Protein AF-A0A920SBV3-F1 (afdb_monomer)

Foldseek 3Di:
DCVVVVVVVCVVCVVVVVVVVVLVVVLVVLVVVVVVVVVVVVVVCVVVDQDPPPFKLAAQDQPQAQAAEEEEEDVVVQVVCSVPDDSHHYMYGYDYDAQDQCVVVVSPVVVQCVTPSSVSVQSQQQQHKAPSGDNVRGRHLAYEYEFDPDPRSVRSVVSVVSRCVRIPVVSVVSVRYYYDDDDPDDDDDDDDPD

pLDDT: mean 87.47, std 14.24, range [37.31, 98.62]

Solvent-accessible surface area (backbone atoms only — not comparable to full-atom values): 11036 Å² total; per-residue (Å²): 120,63,68,61,54,50,50,50,50,39,68,76,35,54,72,59,37,51,54,52,51,53,50,52,52,52,54,49,53,52,50,52,51,52,49,52,53,48,52,54,50,50,61,57,40,68,78,70,62,89,61,65,85,85,57,57,46,71,40,71,52,79,55,23,88,70,14,33,36,37,40,23,57,29,65,69,53,28,52,53,48,62,70,72,49,57,53,55,33,38,20,40,37,48,37,74,83,80,64,76,61,46,83,86,39,70,91,37,62,68,62,50,60,62,33,66,64,51,38,51,52,38,62,67,36,58,19,57,54,50,94,65,43,38,80,91,50,38,51,41,47,36,35,32,43,41,54,56,99,49,73,64,27,52,48,45,51,50,33,52,50,50,40,40,58,76,31,43,42,66,43,57,78,69,64,20,63,46,71,59,81,77,82,92,75,82,91,80,86,80,81,88,78,133

Mean predicted aligned error: 8.54 Å

Secondary structure (DSSP, 8-state):
-HHHHHHHHHHH-HHHHHHHHHHHHHHHHHHHHHHHHHHHHHHHHHTT-S--TTT-B--S---TTT-EEEEEEHHHHHHHHHHHS-TTTEEEEEE-SPPP-GGGGTT-HHHHHHSHHHHHHHHHH-S--GGG--GGG-S-SEEEEE--SSHHHHHHHHHHHHHHHHH-HHHHHTT-EEE----S-----S----

Sequence (194 aa):
MVSEGLQRYLEENPTDSKRVVEKCLTSQKAREAAKRARDLVIRKNALDGSSLPGKLADCAERDPAKSELYIVEGESAGGSAKMGRDRHFQAILPLKGKILNVERVLQQPDKILGHEEIRAMVAALGAGEGEEFDPSKVRYHKIIIMTDADVDGSHIRTLILTFFYRRMLPLIEQGFLYIAQPPLYRIQTGRKID

Structure (mmCIF, N/CA/C/O backbone):
data_AF-A0A920SBV3-F1
#
_entry.id   AF-A0A920SBV3-F1
#
loop_
_atom_site.group_PDB
_atom_site.id
_atom_site.type_symbol
_atom_site.label_atom_id
_atom_site.label_alt_id
_atom_site.label_comp_id
_atom_site.label_asym_id
_atom_site.label_entity_id
_atom_site.label_seq_id
_atom_site.pdbx_PDB_ins_code
_atom_site.Cartn_x
_atom_site.Cartn_y
_atom_site.Cartn_z
_atom_site.occupancy
_atom_site.B_iso_or_equiv
_atom_site.auth_seq_id
_atom_site.auth_comp_id
_atom_site.auth_asym_id
_atom_site.auth_atom_id
_atom_site.pdbx_PDB_model_num
ATOM 1 N N . MET A 1 1 ? -19.773 -15.170 28.585 1.00 61.06 1 MET A N 1
ATOM 2 C CA . MET A 1 1 ? -19.780 -14.104 29.610 1.00 61.06 1 MET A CA 1
ATOM 3 C C . MET A 1 1 ? -18.618 -13.120 29.417 1.00 61.06 1 MET A C 1
ATOM 5 O O . MET A 1 1 ? -17.833 -12.904 30.329 1.00 61.06 1 MET A O 1
ATOM 9 N N . VAL A 1 2 ? -18.495 -12.497 28.238 1.00 86.00 2 VAL A N 1
ATOM 10 C CA . VAL A 1 2 ? -17.548 -11.374 28.056 1.00 86.00 2 VAL A CA 1
ATOM 11 C C . VAL A 1 2 ? -18.213 -10.063 28.474 1.00 86.00 2 VAL A C 1
ATOM 13 O O . VAL A 1 2 ? -17.605 -9.276 29.185 1.00 86.00 2 VAL A O 1
ATOM 16 N N . SER A 1 3 ? -19.489 -9.875 28.111 1.00 91.25 3 SER A N 1
ATOM 17 C CA . SER A 1 3 ? -20.260 -8.677 28.465 1.00 91.25 3 SER A CA 1
ATOM 18 C C . SER A 1 3 ? -20.390 -8.481 29.978 1.00 91.25 3 SER A C 1
ATOM 20 O O . SER A 1 3 ? -20.084 -7.403 30.465 1.00 91.25 3 SER A O 1
ATOM 22 N N . GLU A 1 4 ? -20.781 -9.518 30.728 1.00 92.75 4 GLU A N 1
ATOM 23 C CA . GLU A 1 4 ? -20.907 -9.431 32.195 1.00 92.75 4 GLU A CA 1
ATOM 24 C C . GLU A 1 4 ? -19.565 -9.182 32.888 1.00 92.75 4 GLU A C 1
ATOM 26 O O . GLU A 1 4 ? -19.478 -8.334 33.768 1.00 92.75 4 GLU A O 1
ATOM 31 N N . GLY A 1 5 ? -18.504 -9.888 32.480 1.00 93.38 5 GLY A N 1
ATOM 32 C CA . GLY A 1 5 ? -17.171 -9.694 33.056 1.00 93.38 5 GLY A CA 1
ATOM 33 C C . GLY A 1 5 ? -16.613 -8.299 32.769 1.00 93.38 5 GLY A C 1
ATOM 34 O O . GLY A 1 5 ? -16.041 -7.671 33.656 1.00 93.38 5 GLY A O 1
ATOM 35 N N . LEU A 1 6 ? -16.827 -7.791 31.551 1.00 92.19 6 LEU A N 1
ATOM 36 C CA . LEU A 1 6 ? -16.436 -6.437 31.170 1.00 92.19 6 LEU A CA 1
ATOM 37 C C . LEU A 1 6 ? -17.242 -5.386 31.936 1.00 92.19 6 LEU A C 1
ATOM 39 O O . LEU A 1 6 ? -16.653 -4.442 32.449 1.00 92.19 6 LEU A O 1
ATOM 43 N N . GLN A 1 7 ? -18.562 -5.553 32.042 1.00 93.94 7 GLN A N 1
ATOM 44 C CA . GLN A 1 7 ? -19.419 -4.640 32.796 1.00 93.94 7 GLN A CA 1
ATOM 45 C C . GLN A 1 7 ? -18.984 -4.575 34.260 1.00 93.94 7 GLN A C 1
ATOM 47 O O . GLN A 1 7 ? -18.730 -3.489 34.773 1.00 93.94 7 GLN A O 1
ATOM 52 N N . ARG A 1 8 ? -1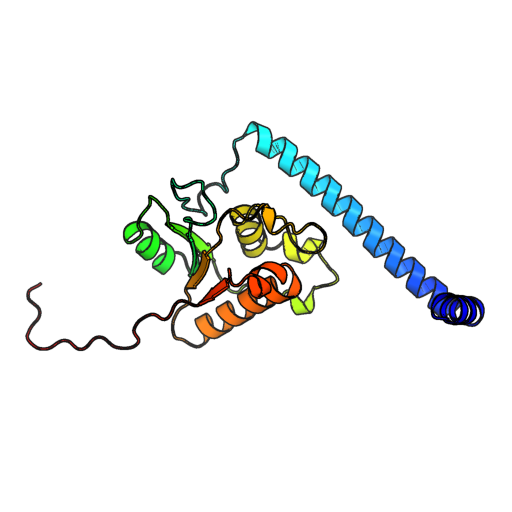8.802 -5.736 34.894 1.00 94.69 8 ARG A N 1
ATOM 53 C CA . ARG A 1 8 ? -18.324 -5.827 36.272 1.00 94.69 8 ARG A CA 1
ATOM 54 C C . ARG A 1 8 ? -16.971 -5.141 36.453 1.00 94.69 8 ARG A C 1
ATOM 56 O O . ARG A 1 8 ? -16.824 -4.329 37.357 1.00 94.69 8 ARG A O 1
ATOM 63 N N . TYR A 1 9 ? -16.005 -5.404 35.571 1.00 94.06 9 TYR A N 1
ATOM 64 C CA . TYR A 1 9 ? -14.695 -4.753 35.632 1.00 94.06 9 TYR A CA 1
ATOM 65 C C . TYR A 1 9 ? -14.799 -3.229 35.495 1.00 94.06 9 TYR A C 1
ATOM 67 O O . TYR A 1 9 ? -14.120 -2.502 36.221 1.00 94.06 9 TYR A O 1
ATOM 75 N N . LEU A 1 10 ? -15.650 -2.744 34.583 1.00 94.19 10 LEU A N 1
ATOM 76 C CA . LEU A 1 10 ? -15.835 -1.313 34.362 1.00 94.19 10 LEU A CA 1
ATOM 77 C C . LEU A 1 10 ? -16.514 -0.619 35.558 1.00 94.19 10 LEU A C 1
ATOM 79 O O . LEU A 1 10 ? -16.184 0.528 35.867 1.00 94.19 10 LEU A O 1
ATOM 83 N N . GLU A 1 11 ? -17.436 -1.299 36.235 1.00 93.62 11 GLU A N 1
ATOM 84 C CA . GLU A 1 11 ? -18.080 -0.804 37.457 1.00 93.62 11 GLU A CA 1
ATOM 85 C C . GLU A 1 11 ? -17.117 -0.820 38.656 1.00 93.62 11 GLU A C 1
ATOM 87 O O . GLU A 1 11 ? -17.067 0.143 39.420 1.00 93.62 11 GLU A O 1
ATOM 92 N N . GLU A 1 12 ? -16.303 -1.871 38.789 1.00 96.38 12 GLU A N 1
ATOM 93 C CA . GLU A 1 12 ? -15.330 -2.027 39.878 1.00 96.38 12 GLU A CA 1
ATOM 94 C C . GLU A 1 12 ? -14.104 -1.098 39.730 1.00 96.38 12 GLU A C 1
ATOM 96 O O . GLU A 1 12 ? -13.483 -0.746 40.732 1.00 96.38 12 GLU A O 1
ATOM 101 N N . ASN A 1 13 ? -13.759 -0.658 38.509 1.00 96.50 13 ASN A N 1
ATOM 102 C CA . ASN A 1 13 ? -12.555 0.144 38.223 1.00 96.50 13 ASN A CA 1
ATOM 103 C C . ASN A 1 13 ? -12.878 1.490 37.531 1.00 96.50 13 ASN A C 1
ATOM 105 O O . ASN A 1 13 ? -12.439 1.732 36.402 1.00 96.50 13 ASN A O 1
ATOM 109 N N . PRO A 1 14 ? -13.596 2.424 38.188 1.00 93.31 14 PRO A N 1
ATOM 110 C CA . PRO A 1 14 ? -14.140 3.631 37.553 1.00 93.31 14 PRO A CA 1
ATOM 111 C C . PRO A 1 14 ? -13.083 4.553 36.920 1.00 93.31 14 PRO A C 1
ATOM 113 O O . PRO A 1 14 ? -13.352 5.192 35.900 1.00 93.31 14 PRO A O 1
ATOM 116 N N . THR A 1 15 ? -11.871 4.616 37.481 1.00 95.31 15 THR A N 1
ATOM 117 C CA . THR A 1 15 ? -10.765 5.420 36.931 1.00 95.31 15 THR A CA 1
ATOM 118 C C . THR A 1 15 ? -10.310 4.900 35.569 1.00 95.31 15 THR A C 1
ATOM 120 O O . THR A 1 15 ? -10.160 5.680 34.627 1.00 95.31 15 THR A O 1
ATOM 123 N N . ASP A 1 16 ? -10.121 3.587 35.438 1.00 94.06 16 ASP A N 1
ATOM 124 C CA . ASP A 1 16 ? -9.706 2.978 34.175 1.00 94.06 16 ASP A CA 1
ATOM 125 C C . ASP A 1 16 ? -10.851 2.979 33.162 1.00 94.06 16 ASP A C 1
ATOM 127 O O . ASP A 1 16 ? -10.633 3.309 31.995 1.00 94.06 16 ASP A O 1
ATOM 131 N N . SER A 1 17 ? -12.086 2.757 33.614 1.00 94.19 17 SER A N 1
ATOM 132 C CA . SER A 1 17 ? -13.293 2.879 32.788 1.00 94.19 17 SER A CA 1
ATOM 133 C C . SER A 1 17 ? -13.414 4.251 32.148 1.00 94.19 17 SER A C 1
ATOM 135 O O . SER A 1 17 ? -13.620 4.361 30.938 1.00 94.19 17 SER A O 1
ATOM 137 N N . LYS A 1 18 ? -13.218 5.315 32.936 1.00 93.31 18 LYS A N 1
ATOM 138 C CA . LYS A 1 18 ? -13.254 6.687 32.429 1.00 93.31 18 LYS A CA 1
ATOM 139 C C . LYS A 1 18 ? -12.178 6.914 31.367 1.00 93.31 18 LYS A C 1
ATOM 141 O O . LYS A 1 18 ? -12.482 7.460 30.310 1.00 93.31 18 LYS A O 1
ATOM 146 N N . ARG A 1 19 ? -10.954 6.422 31.591 1.00 93.00 19 ARG A N 1
ATOM 147 C CA . ARG A 1 19 ? -9.849 6.517 30.618 1.00 93.00 19 ARG A CA 1
ATOM 148 C C . ARG A 1 19 ? -10.155 5.772 29.318 1.00 93.00 19 ARG A C 1
ATOM 150 O O . ARG A 1 19 ? -9.846 6.278 28.239 1.00 93.00 19 ARG A O 1
ATOM 157 N N . VAL A 1 20 ? -10.761 4.587 29.403 1.00 93.38 20 VAL A N 1
ATOM 158 C CA . VAL A 1 20 ? -11.171 3.804 28.227 1.00 93.38 20 VAL A CA 1
ATOM 159 C C . VAL A 1 20 ? -12.235 4.560 27.432 1.00 93.38 20 VAL A C 1
ATOM 161 O O . VAL A 1 20 ? -12.063 4.766 26.230 1.00 93.38 20 VAL A O 1
ATOM 164 N N . VAL A 1 21 ? -13.288 5.041 28.096 1.00 94.06 21 VAL A N 1
ATOM 165 C CA . VAL A 1 21 ? -14.377 5.790 27.451 1.00 94.06 21 VAL A CA 1
ATOM 166 C C . VAL A 1 21 ? -13.868 7.089 26.823 1.00 94.06 21 VAL A C 1
ATOM 168 O O . VAL A 1 21 ? -14.187 7.373 25.670 1.00 94.06 21 VAL A O 1
ATOM 171 N N . GLU A 1 22 ? -13.031 7.858 27.521 1.00 93.31 22 GLU A N 1
ATOM 172 C CA . GLU A 1 22 ? -12.425 9.085 26.985 1.00 93.31 22 GLU A CA 1
ATOM 173 C C . GLU A 1 22 ? -11.584 8.813 25.735 1.00 93.31 22 GLU A C 1
ATOM 175 O O . GLU A 1 22 ? -11.659 9.562 24.753 1.00 93.31 22 GLU A O 1
ATOM 180 N N . LYS A 1 23 ? -10.822 7.713 25.729 1.00 89.62 23 LYS A N 1
ATOM 181 C CA . LYS A 1 23 ? -10.059 7.288 24.555 1.00 89.62 23 LYS A CA 1
ATOM 182 C C . LYS A 1 23 ? -10.987 6.938 23.390 1.00 89.62 23 LYS A C 1
ATOM 184 O O . LYS A 1 23 ? -10.764 7.431 22.286 1.00 89.62 23 LYS A O 1
ATOM 189 N N . CYS A 1 24 ? -12.045 6.162 23.632 1.00 90.62 24 CYS A N 1
ATOM 190 C CA . CYS A 1 24 ? -13.047 5.819 22.619 1.00 90.62 24 CYS A CA 1
ATOM 191 C C . CYS A 1 24 ? -13.723 7.068 22.033 1.00 90.62 24 CYS A C 1
ATOM 193 O O . CYS A 1 24 ? -13.790 7.207 20.812 1.00 90.62 24 CYS A O 1
ATOM 195 N N . LEU A 1 25 ? -14.152 8.008 22.881 1.00 91.00 25 LEU A N 1
ATOM 196 C CA . LEU A 1 25 ? -14.768 9.271 22.460 1.00 91.00 25 LEU A CA 1
ATOM 197 C C . LEU A 1 25 ? -13.807 10.134 21.637 1.00 91.00 25 LEU A C 1
ATOM 199 O O . LEU A 1 25 ? -14.204 10.728 20.634 1.00 91.00 25 LEU A O 1
ATOM 203 N N . THR A 1 26 ? -12.537 10.198 22.036 1.00 86.25 26 THR A N 1
ATOM 204 C CA . THR A 1 26 ? -11.510 10.944 21.297 1.00 86.25 26 THR A CA 1
ATOM 205 C C . THR A 1 26 ? -11.281 10.331 19.916 1.00 86.25 26 THR A C 1
ATOM 207 O O . THR A 1 26 ? -11.275 11.049 18.916 1.00 86.25 26 THR A O 1
ATOM 210 N N . SER A 1 27 ? -11.176 9.000 19.834 1.00 80.44 27 SER A N 1
ATOM 211 C CA . SER A 1 27 ? -11.064 8.281 18.562 1.00 80.44 27 SER A CA 1
ATOM 212 C C . SER A 1 27 ? -12.298 8.463 17.675 1.00 80.44 27 SER A C 1
ATOM 214 O O . SER A 1 27 ? -12.147 8.668 16.473 1.00 80.44 27 SER A O 1
ATOM 216 N N . GLN A 1 28 ? -13.507 8.441 18.243 1.00 86.00 28 GLN A N 1
ATOM 217 C CA . GLN A 1 28 ? -14.744 8.684 17.498 1.00 86.00 28 GLN A CA 1
ATOM 218 C C . GLN A 1 28 ? -14.773 10.098 16.904 1.00 86.00 28 GLN A C 1
ATOM 220 O O . GLN A 1 28 ? -15.019 10.256 15.709 1.00 86.00 28 GLN A O 1
ATOM 225 N N . LYS A 1 29 ? -14.467 11.124 17.708 1.00 80.88 29 LYS A N 1
ATOM 226 C CA . LYS A 1 29 ? -14.435 12.521 17.245 1.00 80.88 29 LYS A CA 1
ATOM 227 C C . LYS A 1 29 ? -13.417 12.730 16.123 1.00 80.88 29 LYS A C 1
ATOM 229 O O . LYS A 1 29 ? -13.739 13.390 15.138 1.00 80.88 29 LYS A O 1
ATOM 234 N N . ALA A 1 30 ? -12.222 12.145 16.246 1.00 73.00 30 ALA A N 1
ATOM 235 C CA . ALA A 1 30 ? -11.202 12.203 15.199 1.00 73.00 30 ALA A CA 1
ATOM 236 C C . ALA A 1 30 ? -11.692 11.547 13.895 1.00 73.00 30 ALA A C 1
ATOM 238 O O . ALA A 1 30 ? -11.587 12.142 12.825 1.00 73.00 30 ALA A O 1
ATOM 239 N N . ARG A 1 31 ? -12.325 10.366 13.983 1.00 77.38 31 ARG A N 1
ATOM 240 C CA . ARG A 1 31 ? -12.914 9.674 12.822 1.00 77.38 31 ARG A CA 1
ATOM 241 C C . ARG A 1 31 ? -14.002 10.499 12.138 1.00 77.38 31 ARG A C 1
ATOM 243 O O . ARG A 1 31 ? -13.989 10.615 10.916 1.00 77.38 31 ARG A O 1
ATOM 250 N N . GLU A 1 32 ? -14.926 11.087 12.898 1.00 81.62 32 GLU A N 1
ATOM 251 C CA . GLU A 1 32 ? -15.984 11.933 12.332 1.00 81.62 32 GLU A CA 1
ATOM 252 C C . GLU A 1 32 ? -15.423 13.186 11.653 1.00 81.62 32 GLU A C 1
ATOM 254 O O . GLU A 1 32 ? -15.875 13.550 10.567 1.00 81.62 32 GLU A O 1
ATOM 259 N N . ALA A 1 33 ? -14.423 13.832 12.259 1.00 71.56 33 ALA A N 1
ATOM 260 C CA . ALA A 1 33 ? -13.758 14.989 11.672 1.00 71.56 33 ALA A CA 1
ATOM 261 C C . ALA A 1 33 ? -13.035 14.621 10.365 1.00 71.56 33 ALA A C 1
ATOM 263 O O . ALA A 1 33 ? -13.218 15.304 9.355 1.00 71.56 33 ALA A O 1
ATOM 264 N N . ALA A 1 34 ? -12.295 13.507 10.356 1.00 66.81 34 ALA A N 1
ATOM 265 C CA . ALA A 1 34 ? -11.629 12.981 9.168 1.00 66.81 34 ALA A CA 1
ATOM 266 C C . ALA A 1 34 ? -12.632 12.659 8.054 1.00 66.81 34 ALA A C 1
ATOM 268 O O . ALA A 1 34 ? -12.424 13.055 6.908 1.00 66.81 34 ALA A O 1
ATOM 269 N N . LYS A 1 35 ? -13.753 12.004 8.387 1.00 73.44 35 LYS A N 1
ATOM 270 C CA . LYS A 1 35 ? -14.823 11.691 7.432 1.00 73.44 35 LYS A CA 1
ATOM 271 C C . LYS A 1 35 ? -15.425 12.957 6.826 1.00 73.44 35 LYS A C 1
ATOM 273 O O . LYS A 1 35 ? -15.503 13.063 5.609 1.00 73.44 35 LYS A O 1
ATOM 278 N N . ARG A 1 36 ? -15.754 13.964 7.646 1.00 73.94 36 ARG A N 1
ATOM 279 C CA . ARG A 1 36 ? -16.264 15.259 7.155 1.00 73.94 36 ARG A CA 1
ATOM 280 C C . ARG A 1 36 ? -15.254 15.971 6.253 1.00 73.94 36 ARG A C 1
ATOM 282 O O . ARG A 1 36 ? -15.644 16.501 5.216 1.00 73.94 36 ARG A O 1
ATOM 289 N N . ALA A 1 37 ? -13.970 15.974 6.619 1.00 64.25 37 ALA A N 1
ATOM 290 C CA . ALA A 1 37 ? -12.909 16.571 5.810 1.00 64.25 37 ALA A CA 1
ATOM 291 C C . ALA A 1 37 ? -12.729 15.839 4.468 1.00 64.25 37 ALA A C 1
ATOM 293 O O . ALA A 1 37 ? -12.612 16.488 3.428 1.00 64.25 37 ALA A O 1
ATOM 294 N N . ARG A 1 38 ? -12.774 14.500 4.472 1.00 64.19 38 ARG A N 1
ATOM 295 C CA . ARG A 1 38 ? -12.770 13.679 3.253 1.00 64.19 38 ARG A CA 1
ATOM 296 C C . ARG A 1 38 ? -13.979 13.979 2.375 1.00 64.19 38 ARG A C 1
ATOM 298 O O . ARG A 1 38 ? -13.790 14.277 1.203 1.00 64.19 38 ARG A O 1
ATOM 305 N N . ASP A 1 39 ? -15.188 13.979 2.932 1.00 68.50 39 ASP A N 1
ATOM 306 C CA . ASP A 1 39 ? -16.426 14.254 2.192 1.00 68.50 39 ASP A CA 1
ATOM 307 C C . ASP A 1 39 ? -16.409 15.650 1.548 1.00 68.50 39 ASP A C 1
ATOM 309 O O . ASP A 1 39 ? -16.843 15.816 0.407 1.00 68.50 39 ASP A O 1
ATOM 313 N N . LEU A 1 40 ? -15.865 16.654 2.246 1.00 58.47 40 LEU A N 1
ATOM 314 C CA . LEU A 1 40 ? -15.657 18.007 1.717 1.00 58.47 40 LEU A CA 1
ATOM 315 C C . LEU A 1 40 ? -14.680 18.025 0.532 1.00 58.47 40 LEU A C 1
ATOM 317 O O . LEU A 1 40 ? -14.960 18.674 -0.475 1.00 58.47 40 LEU A O 1
ATOM 321 N N . VAL A 1 41 ? -13.560 17.302 0.621 1.00 56.81 41 VAL A N 1
ATOM 322 C CA . VAL A 1 41 ? -12.559 17.207 -0.458 1.00 56.81 41 VAL A CA 1
ATOM 323 C C . VAL A 1 41 ? -13.086 16.396 -1.645 1.00 56.81 41 VAL A C 1
ATOM 325 O O . VAL A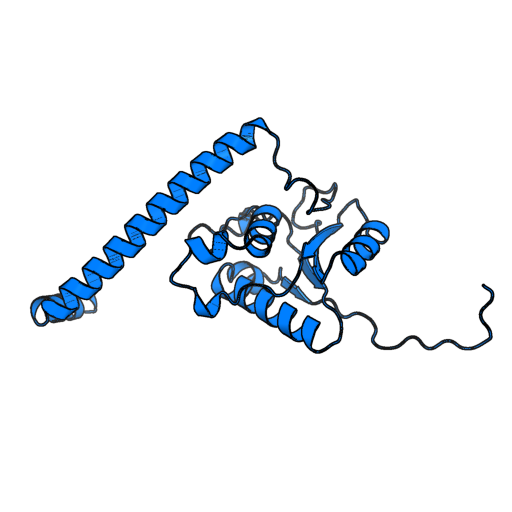 1 41 ? -12.895 16.804 -2.786 1.00 56.81 41 VAL A O 1
ATOM 328 N N . ILE A 1 42 ? -13.799 15.293 -1.402 1.00 54.12 42 ILE A N 1
ATOM 329 C CA . ILE A 1 42 ? -14.409 14.457 -2.446 1.00 54.12 42 ILE A CA 1
ATOM 330 C C . ILE A 1 42 ? -15.472 15.250 -3.210 1.00 54.12 42 ILE A C 1
ATOM 332 O O . ILE A 1 42 ? -15.458 15.234 -4.437 1.00 54.12 42 ILE A O 1
ATOM 336 N N . ARG A 1 43 ? -16.347 16.003 -2.524 1.00 51.75 43 ARG A N 1
ATOM 337 C CA . ARG A 1 43 ? -17.326 16.881 -3.194 1.00 51.75 43 ARG A CA 1
ATOM 338 C C . ARG A 1 43 ? -16.658 17.973 -4.024 1.00 51.75 43 ARG A C 1
ATOM 340 O O . ARG A 1 43 ? -17.164 18.304 -5.090 1.00 51.75 43 ARG A O 1
ATOM 347 N N . LYS A 1 44 ? -15.529 18.512 -3.557 1.00 45.44 44 LYS A N 1
ATOM 348 C CA . LYS A 1 44 ? -14.757 19.516 -4.298 1.00 45.44 44 LYS A CA 1
ATOM 349 C C . LYS A 1 44 ? -14.093 18.912 -5.545 1.00 45.44 44 LYS A C 1
ATOM 351 O O . LYS A 1 44 ? -14.181 19.495 -6.613 1.00 45.44 44 LYS A O 1
ATOM 356 N N . ASN A 1 45 ? -13.535 17.705 -5.434 1.00 40.66 45 ASN A N 1
ATOM 357 C CA . ASN A 1 45 ? -12.882 16.991 -6.539 1.00 40.66 45 ASN A CA 1
ATOM 358 C C . ASN A 1 45 ? -13.865 16.331 -7.525 1.00 40.66 45 ASN A C 1
ATOM 360 O O . ASN A 1 45 ? -13.490 16.043 -8.659 1.00 40.66 45 ASN A O 1
ATOM 364 N N . ALA A 1 46 ? -15.118 16.088 -7.125 1.00 40.72 46 ALA A N 1
ATOM 365 C CA . ALA A 1 46 ? -16.173 15.598 -8.015 1.00 40.72 46 ALA A CA 1
ATOM 366 C C . ALA A 1 46 ? -16.536 16.617 -9.114 1.00 40.72 46 ALA A C 1
ATOM 368 O O . ALA A 1 46 ? -16.997 16.214 -10.177 1.00 40.72 46 ALA A O 1
ATOM 369 N N . LEU A 1 47 ? -16.284 17.911 -8.878 1.00 40.66 47 LEU A N 1
ATOM 370 C CA . LEU A 1 47 ? -16.416 18.974 -9.881 1.00 40.66 47 LEU A CA 1
ATOM 371 C C . LEU A 1 47 ? -15.206 19.055 -10.836 1.00 40.66 47 LEU A C 1
ATOM 373 O O . LEU A 1 47 ? -15.378 19.509 -11.961 1.00 40.66 47 LEU A O 1
ATOM 377 N N . ASP A 1 48 ? -14.028 18.556 -10.429 1.00 41.94 48 ASP A N 1
ATOM 378 C CA . ASP A 1 48 ? -12.749 18.703 -11.157 1.00 41.94 48 ASP A CA 1
ATOM 379 C C . ASP A 1 48 ? -12.214 17.402 -11.804 1.00 41.94 48 ASP A C 1
ATOM 381 O O . ASP A 1 48 ? -11.149 17.398 -12.417 1.00 41.94 48 ASP A O 1
ATOM 385 N N . GLY A 1 49 ? -12.941 16.282 -11.724 1.00 37.31 49 GLY A N 1
ATOM 386 C CA . GLY A 1 49 ? -12.615 15.066 -12.478 1.00 37.31 49 GLY A CA 1
ATOM 387 C C . GLY A 1 49 ? -11.406 14.272 -11.957 1.00 37.31 49 GLY A C 1
ATOM 388 O O . GLY A 1 49 ? -10.340 14.279 -12.556 1.00 37.31 49 GLY A O 1
ATOM 389 N N . SER A 1 50 ? -11.620 13.499 -10.886 1.00 43.19 50 SER A N 1
ATOM 390 C CA . SER A 1 50 ? -11.049 12.169 -10.532 1.00 43.19 50 SER A CA 1
ATOM 391 C C . SER A 1 50 ? -9.568 11.788 -10.764 1.00 43.19 50 SER A C 1
ATOM 393 O O . SER A 1 50 ? -9.212 10.638 -10.506 1.00 43.19 50 SER A O 1
ATOM 395 N N . SER A 1 51 ? -8.671 12.675 -11.184 1.00 47.34 51 SER A N 1
ATOM 396 C CA . SER A 1 51 ? -7.249 12.351 -11.327 1.00 47.34 51 SER A CA 1
ATOM 397 C C . SER A 1 51 ? -6.442 12.985 -10.201 1.00 47.34 51 SER A C 1
ATOM 399 O O . SER A 1 51 ? -6.585 14.167 -9.907 1.00 47.34 51 SER A O 1
ATOM 401 N N . LEU A 1 52 ? -5.579 12.196 -9.556 1.00 56.66 52 LEU A N 1
ATOM 402 C CA . LEU A 1 52 ? -4.389 12.732 -8.894 1.00 56.66 52 LEU A CA 1
ATOM 403 C C . LEU A 1 52 ? -3.641 13.573 -9.943 1.00 56.66 52 LEU A C 1
ATOM 405 O O . LEU A 1 52 ? -3.112 12.968 -10.880 1.00 56.66 52 LEU A O 1
ATOM 409 N N . PRO A 1 53 ? -3.576 14.914 -9.843 1.00 51.62 53 PRO A N 1
ATOM 4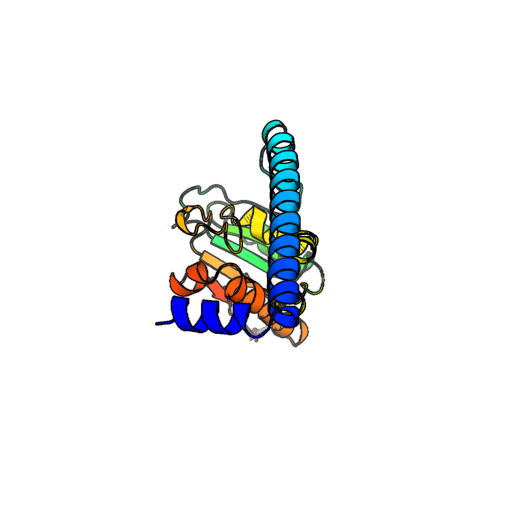10 C CA . PRO A 1 53 ? -2.932 15.708 -10.878 1.00 51.62 53 PRO A CA 1
ATOM 411 C C . PRO A 1 53 ? -1.443 15.340 -10.952 1.00 51.62 53 PRO A C 1
ATOM 413 O O . PRO A 1 53 ? -0.682 15.569 -10.016 1.00 51.62 53 PRO A O 1
ATOM 416 N N . GLY A 1 54 ? -1.034 14.707 -12.053 1.00 68.94 54 GLY A N 1
ATOM 417 C CA . GLY A 1 54 ? 0.364 14.513 -12.452 1.00 68.94 54 GLY A CA 1
ATOM 418 C C . GLY A 1 54 ? 1.107 13.276 -11.926 1.00 68.94 54 GLY A C 1
ATOM 419 O O . GLY A 1 54 ? 2.065 12.867 -12.580 1.00 68.94 54 GLY A O 1
ATOM 420 N N . LYS A 1 55 ? 0.699 12.652 -10.808 1.00 86.81 55 LYS A N 1
ATOM 421 C CA . LYS A 1 55 ? 1.476 11.545 -10.198 1.00 86.81 55 LYS A CA 1
ATOM 422 C C . LYS A 1 55 ? 1.130 10.160 -10.750 1.00 86.81 55 LYS A C 1
ATOM 424 O O . LYS A 1 55 ? 2.029 9.407 -11.108 1.00 86.81 55 LYS A O 1
ATOM 429 N N . LEU A 1 56 ? -0.158 9.823 -10.834 1.00 93.19 56 LEU A N 1
ATOM 430 C CA . LEU A 1 56 ? -0.610 8.538 -11.374 1.00 93.19 56 LEU A CA 1
ATOM 431 C C . LEU A 1 56 ? -0.633 8.602 -12.903 1.00 93.19 56 LEU A C 1
ATOM 433 O O . LEU A 1 56 ? -1.393 9.373 -13.488 1.00 93.19 56 LEU A O 1
ATOM 437 N N . ALA A 1 57 ? 0.154 7.752 -13.557 1.00 94.69 57 ALA A N 1
ATOM 438 C CA . ALA A 1 57 ? -0.045 7.460 -14.967 1.00 94.69 57 ALA A CA 1
ATOM 439 C C . ALA A 1 57 ? -1.042 6.299 -15.063 1.00 94.69 57 ALA A C 1
ATOM 441 O O . ALA A 1 57 ? -0.684 5.156 -14.801 1.00 94.69 57 ALA A O 1
ATOM 442 N N . ASP A 1 58 ? -2.292 6.572 -15.423 1.00 94.50 58 ASP A N 1
ATOM 443 C CA . ASP A 1 58 ? -3.348 5.549 -15.469 1.00 94.50 58 ASP A CA 1
ATOM 444 C C . ASP A 1 58 ? -3.257 4.658 -16.728 1.00 94.50 58 ASP A C 1
ATOM 446 O O . ASP A 1 58 ? -2.528 4.998 -17.671 1.00 94.50 58 ASP A O 1
ATOM 450 N N . CYS A 1 59 ? -3.975 3.533 -16.738 1.00 94.06 59 CYS A N 1
ATOM 451 C CA . CYS A 1 59 ? -4.193 2.673 -17.907 1.00 94.06 59 CYS A CA 1
ATOM 452 C C . CYS A 1 59 ? -5.564 2.926 -18.560 1.00 94.06 59 CYS A C 1
ATOM 454 O O . CYS A 1 59 ? -6.426 3.598 -17.995 1.00 94.06 59 CYS A O 1
ATOM 456 N N . ALA A 1 60 ? -5.767 2.406 -19.773 1.00 93.25 60 ALA A N 1
ATOM 457 C CA . ALA A 1 60 ? -7.039 2.535 -20.491 1.00 93.25 60 ALA A CA 1
ATOM 458 C C . ALA A 1 60 ? -8.097 1.499 -20.060 1.00 93.25 60 ALA A C 1
ATOM 460 O O . ALA A 1 60 ? -9.292 1.793 -20.107 1.00 93.25 60 ALA A O 1
ATOM 461 N N . GLU A 1 61 ? -7.661 0.304 -19.660 1.00 96.44 61 GLU A N 1
ATOM 462 C CA . GLU A 1 61 ? -8.506 -0.805 -19.221 1.00 96.44 61 GLU A CA 1
ATOM 463 C C . GLU A 1 61 ? -9.256 -0.445 -17.933 1.00 96.44 61 GLU A C 1
ATOM 465 O O . GLU A 1 61 ? -8.715 0.172 -17.008 1.00 96.44 61 GLU A O 1
ATOM 470 N N . ARG A 1 62 ? -10.540 -0.806 -17.901 1.00 92.56 62 ARG A N 1
ATOM 471 C CA . ARG A 1 62 ? -11.465 -0.525 -16.798 1.00 92.56 62 ARG A CA 1
ATOM 472 C C . ARG A 1 62 ? -11.825 -1.774 -16.011 1.00 92.56 62 ARG A C 1
ATOM 474 O O . ARG A 1 62 ? -12.295 -1.623 -14.889 1.00 92.56 62 ARG A O 1
ATOM 481 N N . ASP A 1 63 ? -11.619 -2.961 -16.579 1.00 95.62 63 ASP A N 1
ATOM 482 C CA . ASP A 1 63 ? -11.791 -4.234 -15.885 1.00 95.62 63 ASP A CA 1
ATOM 483 C C . ASP A 1 63 ? -10.664 -4.439 -14.853 1.00 95.62 63 ASP A C 1
ATOM 485 O O . ASP A 1 63 ? -9.514 -4.674 -15.244 1.00 95.62 63 ASP A O 1
ATOM 489 N N . PRO A 1 64 ? -10.961 -4.402 -13.538 1.00 96.44 64 PRO A N 1
ATOM 490 C CA . PRO A 1 64 ? -9.943 -4.568 -12.506 1.00 96.44 64 PRO A CA 1
ATOM 491 C C . PRO A 1 64 ? -9.177 -5.887 -12.612 1.00 96.44 64 PRO A C 1
ATOM 493 O O . PRO A 1 64 ? -8.004 -5.929 -12.247 1.00 96.44 64 PRO A O 1
ATOM 496 N N . ALA A 1 65 ? -9.797 -6.949 -13.144 1.00 97.19 65 ALA A N 1
ATOM 497 C CA . ALA A 1 65 ? -9.161 -8.256 -13.301 1.00 97.19 65 ALA A CA 1
ATOM 498 C C . ALA A 1 65 ? -8.040 -8.264 -14.349 1.00 97.19 65 ALA A C 1
ATOM 500 O O . ALA A 1 65 ? -7.154 -9.120 -14.298 1.00 97.19 65 ALA A O 1
ATOM 501 N N . LYS A 1 66 ? -8.074 -7.318 -15.290 1.00 97.38 66 LYS A N 1
ATOM 502 C CA . LYS A 1 66 ? -7.077 -7.171 -16.357 1.00 97.38 66 LYS A CA 1
ATOM 503 C C . LYS A 1 66 ? -6.089 -6.046 -16.079 1.00 97.38 66 LYS A C 1
ATOM 505 O O . LYS A 1 66 ? -4.973 -6.098 -16.588 1.00 97.38 66 LYS A O 1
ATOM 510 N N . SER A 1 67 ? -6.481 -5.062 -15.276 1.00 97.38 67 SER A N 1
ATOM 511 C CA . SER A 1 67 ? -5.651 -3.902 -14.967 1.00 97.38 67 SER A CA 1
ATOM 512 C C . SER A 1 67 ? -4.598 -4.186 -13.891 1.00 97.38 67 SER A C 1
ATOM 514 O O . SER A 1 67 ? -4.849 -4.829 -12.868 1.00 97.38 67 SER A O 1
ATOM 516 N N . GLU A 1 68 ? -3.409 -3.629 -14.105 1.00 98.56 68 GLU A N 1
ATOM 517 C CA . GLU A 1 68 ? -2.233 -3.748 -13.245 1.00 98.56 68 GLU A CA 1
ATOM 518 C C . GLU A 1 68 ? -1.811 -2.370 -12.730 1.00 98.56 68 GLU A C 1
ATOM 520 O O . GLU A 1 68 ? -1.801 -1.396 -13.480 1.00 98.56 68 GLU A O 1
ATOM 525 N N . LEU A 1 69 ? -1.410 -2.282 -11.464 1.00 98.31 69 LEU A N 1
ATOM 526 C CA . LEU A 1 69 ? -0.815 -1.089 -10.868 1.00 98.31 69 LEU A CA 1
ATOM 527 C C . LEU A 1 69 ? 0.610 -1.392 -10.422 1.00 98.31 69 LEU A C 1
ATOM 529 O O . LEU A 1 69 ? 0.815 -2.172 -9.498 1.00 98.31 69 LEU A O 1
ATOM 533 N N . TYR A 1 70 ? 1.584 -0.713 -11.014 1.00 98.38 70 TYR A N 1
ATOM 534 C CA . TYR A 1 70 ? 2.974 -0.741 -10.576 1.00 98.38 70 TYR A CA 1
ATOM 535 C C . TYR A 1 70 ? 3.248 0.422 -9.629 1.00 98.38 70 TYR A C 1
ATOM 537 O O . TYR A 1 70 ? 3.156 1.589 -10.014 1.00 98.38 70 TYR A O 1
ATOM 545 N N . ILE A 1 71 ? 3.621 0.099 -8.396 1.00 97.75 71 ILE A N 1
ATOM 546 C CA . ILE A 1 71 ? 4.105 1.048 -7.398 1.00 97.75 71 ILE A CA 1
ATOM 547 C C . ILE A 1 71 ? 5.627 1.072 -7.499 1.00 97.75 71 ILE A C 1
ATOM 549 O O . ILE A 1 71 ? 6.272 0.066 -7.206 1.00 97.75 71 ILE A O 1
ATOM 553 N N . VAL A 1 72 ? 6.186 2.198 -7.939 1.00 96.50 72 VAL A N 1
ATOM 554 C CA . VAL A 1 72 ? 7.600 2.302 -8.322 1.00 96.50 72 VAL A CA 1
ATOM 555 C C . VAL A 1 72 ? 8.362 3.219 -7.377 1.00 96.50 72 VAL A C 1
ATOM 557 O O . VAL A 1 72 ? 7.875 4.288 -7.011 1.00 96.50 72 VAL A O 1
ATOM 560 N N . GLU A 1 73 ? 9.568 2.816 -6.998 1.00 94.06 73 GLU A N 1
ATOM 561 C CA . GLU A 1 73 ? 10.480 3.638 -6.204 1.00 94.06 73 GLU A CA 1
ATOM 562 C C . GLU A 1 73 ? 11.095 4.776 -7.041 1.00 94.06 73 GLU A C 1
ATOM 564 O O . GLU A 1 73 ? 11.890 4.553 -7.948 1.00 94.06 73 GLU A O 1
ATOM 569 N N . GLY A 1 74 ? 10.735 6.024 -6.731 1.00 90.50 74 GLY A N 1
ATOM 570 C CA . GLY A 1 74 ? 11.333 7.220 -7.324 1.00 90.50 74 GLY A CA 1
ATOM 571 C C . GLY A 1 74 ? 10.795 7.623 -8.705 1.00 90.50 74 GLY A C 1
ATOM 572 O O . GLY A 1 74 ? 10.184 6.854 -9.447 1.00 90.50 74 GLY A O 1
ATOM 573 N N . GLU A 1 75 ? 11.043 8.883 -9.078 1.00 87.81 75 GLU A N 1
ATOM 574 C CA . GLU A 1 75 ? 10.616 9.427 -10.379 1.00 87.81 75 GLU A CA 1
ATOM 575 C C . GLU A 1 75 ? 11.438 8.890 -11.552 1.00 87.81 75 GLU A C 1
ATOM 577 O O . GLU A 1 75 ? 10.908 8.767 -12.652 1.00 87.81 75 GLU A O 1
ATOM 582 N N . SER A 1 76 ? 12.709 8.545 -11.327 1.00 88.06 76 SER A N 1
ATOM 583 C CA . SER A 1 76 ? 13.598 8.026 -12.375 1.00 88.06 76 SER A CA 1
ATOM 584 C C . SER A 1 76 ? 13.108 6.672 -12.904 1.00 88.06 76 SER A C 1
ATOM 586 O O . SER A 1 76 ? 12.820 6.515 -14.098 1.00 88.06 76 SER A O 1
ATOM 588 N N . ALA A 1 77 ? 12.911 5.709 -11.998 1.00 90.44 77 ALA A N 1
ATOM 589 C CA . ALA A 1 77 ? 12.325 4.422 -12.344 1.00 90.44 77 ALA A CA 1
ATOM 590 C C . ALA A 1 77 ? 10.864 4.584 -12.790 1.00 90.44 77 ALA A C 1
ATOM 592 O O . ALA A 1 77 ? 10.448 3.939 -13.749 1.00 90.44 77 ALA A O 1
ATOM 593 N N . GLY A 1 78 ? 10.105 5.510 -12.187 1.00 92.56 78 GLY A N 1
ATOM 594 C CA . GLY A 1 78 ? 8.750 5.855 -12.625 1.00 92.56 78 GLY A CA 1
ATOM 595 C C . GLY A 1 78 ? 8.668 6.328 -14.082 1.00 92.56 78 GLY A C 1
ATOM 596 O O . GLY A 1 78 ? 7.777 5.903 -14.816 1.00 92.56 78 GLY A O 1
ATOM 597 N N . GLY A 1 79 ? 9.609 7.162 -14.532 1.00 93.50 79 GLY A N 1
ATOM 598 C CA . GLY A 1 79 ? 9.704 7.619 -15.920 1.00 93.50 79 GLY A CA 1
ATOM 599 C C . GLY A 1 79 ? 10.020 6.476 -16.881 1.00 93.50 79 GLY A C 1
ATOM 600 O O . GLY A 1 79 ? 9.357 6.326 -17.908 1.00 93.50 79 GLY A O 1
ATOM 601 N N . SER A 1 80 ? 10.971 5.620 -16.503 1.00 94.00 80 SER A N 1
ATOM 602 C CA . SER A 1 80 ? 11.351 4.434 -17.281 1.00 94.00 80 SER A CA 1
ATOM 603 C C . SER A 1 80 ? 10.189 3.441 -17.396 1.00 94.00 80 SER A C 1
ATOM 605 O O . SER A 1 80 ? 9.848 3.006 -18.495 1.00 94.00 80 SER A O 1
ATOM 607 N N . ALA A 1 81 ? 9.506 3.160 -16.284 1.00 95.81 81 ALA A N 1
ATOM 608 C CA . ALA A 1 81 ? 8.322 2.310 -16.241 1.00 95.81 81 ALA A CA 1
ATOM 609 C C . ALA A 1 81 ? 7.169 2.902 -17.065 1.00 95.81 81 ALA A C 1
ATOM 611 O O . ALA A 1 81 ? 6.522 2.190 -17.826 1.00 95.81 81 ALA A O 1
ATOM 612 N N . LYS A 1 82 ? 6.937 4.219 -16.991 1.00 95.62 82 LYS A N 1
ATOM 613 C CA . LYS A 1 82 ? 5.901 4.897 -17.784 1.00 95.62 82 LYS A CA 1
ATOM 614 C C . LYS A 1 82 ? 6.134 4.772 -19.290 1.00 95.62 82 LYS A C 1
ATOM 616 O O . LYS A 1 82 ? 5.158 4.636 -20.025 1.00 95.62 82 LYS A O 1
ATOM 621 N N . MET A 1 83 ? 7.387 4.840 -19.740 1.00 96.31 83 MET A N 1
ATOM 622 C CA . MET A 1 83 ? 7.738 4.684 -21.156 1.00 96.31 83 MET A CA 1
ATOM 623 C C . MET A 1 83 ? 7.708 3.222 -21.615 1.00 96.31 83 MET A C 1
ATOM 625 O O . MET A 1 83 ? 7.341 2.964 -22.755 1.00 96.31 83 MET A O 1
ATOM 629 N N . GLY A 1 84 ? 8.085 2.282 -20.743 1.00 95.44 84 GLY A N 1
ATOM 630 C CA . GLY A 1 84 ? 8.191 0.857 -21.076 1.00 95.44 84 GLY A CA 1
ATOM 631 C C . GLY A 1 84 ? 6.912 0.034 -20.900 1.00 95.44 84 GLY A C 1
ATOM 632 O O . GLY A 1 84 ? 6.886 -1.123 -21.308 1.00 95.44 84 GLY A O 1
ATOM 633 N N . ARG A 1 85 ? 5.868 0.590 -20.278 1.00 97.31 85 ARG A N 1
ATOM 634 C CA . ARG A 1 85 ? 4.621 -0.132 -19.991 1.00 97.31 85 ARG A CA 1
ATOM 635 C C . ARG A 1 85 ? 3.733 -0.322 -21.218 1.00 97.31 85 ARG A C 1
ATOM 637 O O . ARG A 1 85 ? 3.699 0.523 -22.116 1.00 97.31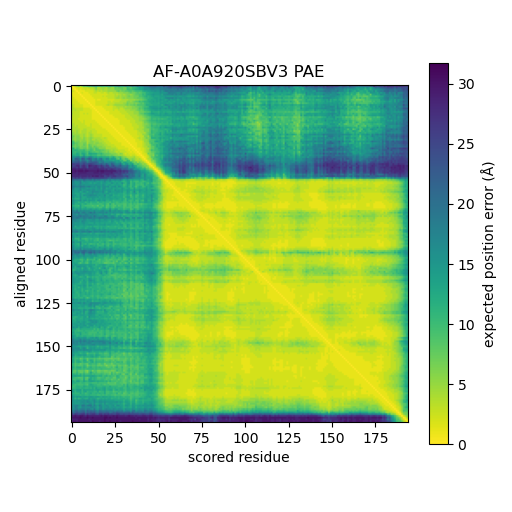 85 ARG A O 1
ATOM 644 N N . ASP A 1 86 ? 2.853 -1.311 -21.143 1.00 97.81 86 ASP A N 1
ATOM 645 C CA . ASP A 1 86 ? 1.646 -1.320 -21.961 1.00 97.81 86 ASP A CA 1
ATOM 646 C C . ASP A 1 86 ? 0.573 -0.414 -21.336 1.00 97.81 86 ASP A C 1
ATOM 648 O O . ASP A 1 86 ? -0.085 -0.752 -20.350 1.00 97.81 86 ASP A O 1
ATOM 652 N N . ARG A 1 87 ? 0.365 0.768 -21.931 1.00 96.94 87 ARG A N 1
ATOM 653 C CA . ARG A 1 87 ? -0.635 1.744 -21.461 1.00 96.94 87 ARG A CA 1
ATOM 654 C C . ARG A 1 87 ? -2.076 1.225 -21.513 1.00 96.94 87 ARG A C 1
ATOM 656 O O . ARG A 1 87 ? -2.956 1.880 -20.953 1.00 96.94 87 ARG A O 1
ATOM 663 N N . HIS A 1 88 ? -2.335 0.122 -22.218 1.00 97.12 88 HIS A N 1
ATOM 664 C CA . HIS A 1 88 ? -3.658 -0.478 -22.274 1.00 97.12 88 HIS A CA 1
ATOM 665 C C . HIS A 1 88 ? -4.083 -0.964 -20.889 1.00 97.12 88 HIS A C 1
ATOM 667 O O . HIS A 1 88 ? -5.146 -0.555 -20.440 1.00 97.12 88 HIS A O 1
ATOM 673 N N . PHE A 1 89 ? -3.238 -1.715 -20.175 1.00 97.62 89 PHE A N 1
ATOM 674 C CA . PHE A 1 89 ? -3.614 -2.344 -18.902 1.00 97.62 89 PHE A CA 1
ATOM 675 C C . PHE A 1 89 ? -2.684 -2.034 -17.718 1.00 97.62 89 PHE A C 1
ATOM 677 O O . PHE A 1 89 ? -3.022 -2.379 -16.592 1.00 97.62 89 PHE A O 1
ATOM 684 N N . GLN A 1 90 ? -1.547 -1.358 -17.921 1.00 98.44 90 GLN A N 1
ATOM 685 C CA . GLN A 1 90 ? -0.576 -1.092 -16.852 1.00 98.44 90 GLN A CA 1
ATOM 686 C C . GLN A 1 90 ? -0.577 0.376 -16.413 1.00 98.44 90 GLN A C 1
ATOM 688 O O . GLN A 1 90 ? -0.236 1.285 -17.176 1.00 98.44 90 GLN A O 1
ATOM 693 N N . ALA A 1 91 ? -0.915 0.620 -15.151 1.00 97.69 91 ALA A N 1
ATOM 694 C CA . ALA A 1 91 ? -0.818 1.904 -14.470 1.00 97.69 91 ALA A CA 1
ATOM 695 C C . ALA A 1 91 ? 0.498 2.015 -13.682 1.00 97.69 91 ALA A C 1
ATOM 697 O O . ALA A 1 91 ? 0.992 1.025 -13.151 1.00 97.69 91 ALA A O 1
ATOM 698 N N . ILE A 1 92 ? 1.067 3.221 -13.588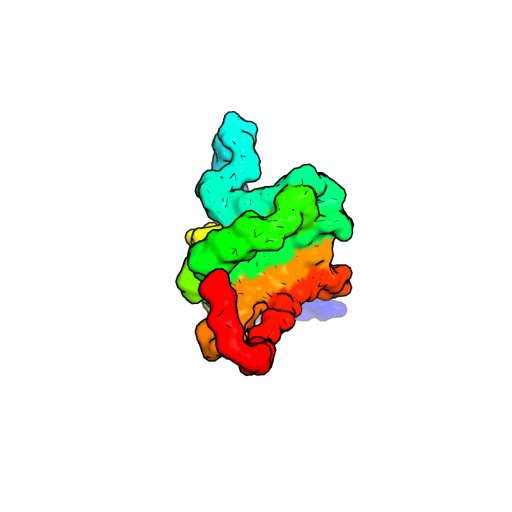 1.00 97.88 92 ILE A N 1
ATOM 699 C CA . ILE A 1 92 ? 2.322 3.489 -12.866 1.00 97.88 92 ILE A CA 1
ATOM 700 C C . ILE A 1 92 ? 2.082 4.561 -11.806 1.00 97.88 92 ILE A C 1
ATOM 702 O O . ILE A 1 92 ? 1.624 5.663 -12.123 1.00 97.88 92 ILE A O 1
ATOM 706 N N . LEU A 1 93 ? 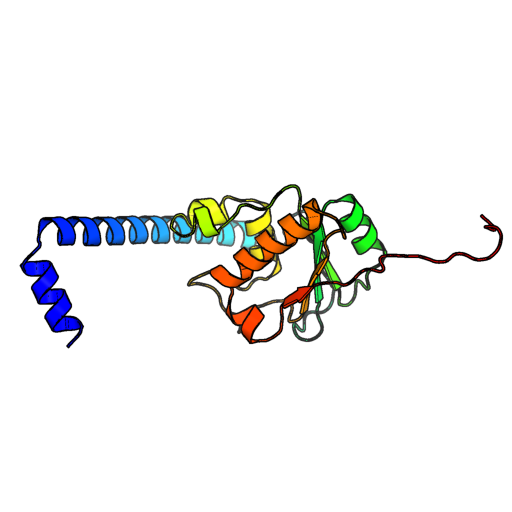2.446 4.252 -10.564 1.00 97.06 93 LEU A N 1
ATOM 707 C CA . LEU A 1 93 ? 2.443 5.165 -9.430 1.00 97.06 93 LEU A CA 1
ATOM 708 C C . LEU A 1 93 ? 3.867 5.282 -8.854 1.00 97.06 93 LEU A C 1
ATOM 710 O O . LEU A 1 93 ? 4.287 4.410 -8.092 1.00 97.06 93 LEU A O 1
ATOM 714 N N . PRO A 1 94 ? 4.622 6.340 -9.197 1.00 95.50 94 PRO A N 1
ATOM 715 C CA . PRO A 1 94 ? 5.917 6.607 -8.588 1.00 95.50 94 PRO A CA 1
ATOM 716 C C . PRO A 1 94 ? 5.740 7.153 -7.167 1.00 95.50 94 PRO A C 1
ATOM 718 O O . PRO A 1 94 ? 4.939 8.066 -6.944 1.00 95.50 94 PRO A O 1
ATOM 721 N N . LEU A 1 95 ? 6.517 6.633 -6.220 1.00 92.75 95 LEU A N 1
ATOM 722 C CA . LEU A 1 95 ? 6.581 7.116 -4.842 1.00 92.75 95 LEU A CA 1
ATOM 723 C C . LEU A 1 95 ? 7.878 7.888 -4.604 1.00 92.75 95 LEU A C 1
ATOM 725 O O . LEU A 1 95 ? 8.937 7.501 -5.099 1.00 92.75 95 LEU A O 1
ATOM 729 N N . LYS A 1 96 ? 7.815 8.976 -3.833 1.00 87.56 96 LYS A N 1
ATOM 730 C CA . LYS A 1 96 ? 8.994 9.765 -3.459 1.00 87.56 96 LYS A CA 1
ATOM 731 C C . LYS A 1 96 ? 9.373 9.534 -2.004 1.00 87.56 96 LYS A C 1
ATOM 733 O O . LYS A 1 96 ? 8.529 9.553 -1.112 1.00 87.56 96 LYS A O 1
ATOM 738 N N . GLY A 1 97 ? 10.678 9.418 -1.767 1.00 85.25 97 GLY A N 1
ATOM 739 C CA . GLY A 1 97 ? 11.241 9.324 -0.424 1.00 85.25 97 GLY A CA 1
ATOM 740 C C . GLY A 1 97 ? 10.804 8.072 0.343 1.00 85.25 97 GLY A C 1
ATOM 741 O O . GLY A 1 97 ? 10.268 7.116 -0.213 1.00 85.25 97 GLY A O 1
ATOM 742 N N . LYS A 1 98 ? 11.066 8.074 1.653 1.00 86.62 98 LYS A N 1
ATOM 743 C CA . LYS A 1 98 ? 10.708 6.963 2.542 1.00 86.62 98 LYS A CA 1
ATOM 744 C C . LYS A 1 98 ? 9.248 7.084 2.968 1.00 86.62 98 LYS A C 1
ATOM 746 O O . LYS A 1 98 ? 8.811 8.139 3.421 1.00 86.62 98 LYS A O 1
ATOM 751 N N . ILE A 1 99 ? 8.512 5.983 2.861 1.00 92.50 99 ILE A N 1
ATOM 752 C CA . ILE A 1 99 ? 7.103 5.912 3.255 1.00 92.50 99 ILE A CA 1
ATOM 753 C C . ILE A 1 99 ? 6.971 5.992 4.780 1.00 92.50 99 ILE A C 1
ATOM 755 O O . ILE A 1 99 ? 7.776 5.434 5.527 1.00 92.50 99 ILE A O 1
ATOM 759 N N . LEU A 1 100 ? 5.937 6.679 5.268 1.00 93.81 100 LEU A N 1
ATOM 760 C CA . LEU A 1 100 ? 5.615 6.693 6.692 1.00 93.81 100 LEU A CA 1
ATOM 761 C C . LEU A 1 100 ? 5.380 5.266 7.204 1.00 93.81 100 LEU A C 1
ATOM 763 O O . LEU A 1 100 ? 4.520 4.546 6.701 1.00 93.81 100 LEU A O 1
ATOM 767 N N . ASN A 1 101 ? 6.093 4.883 8.263 1.00 95.19 101 ASN A N 1
ATOM 768 C CA . ASN A 1 101 ? 5.822 3.629 8.955 1.00 95.19 101 ASN A CA 1
ATOM 769 C C . ASN A 1 101 ? 4.475 3.717 9.688 1.00 95.19 101 ASN A C 1
ATOM 771 O O . ASN A 1 101 ? 4.388 4.287 10.782 1.00 95.19 101 ASN A O 1
ATOM 775 N N . VAL A 1 102 ? 3.439 3.134 9.085 1.00 94.00 102 VAL A N 1
ATOM 776 C CA . VAL A 1 102 ? 2.075 3.183 9.620 1.00 94.00 102 VAL A CA 1
ATOM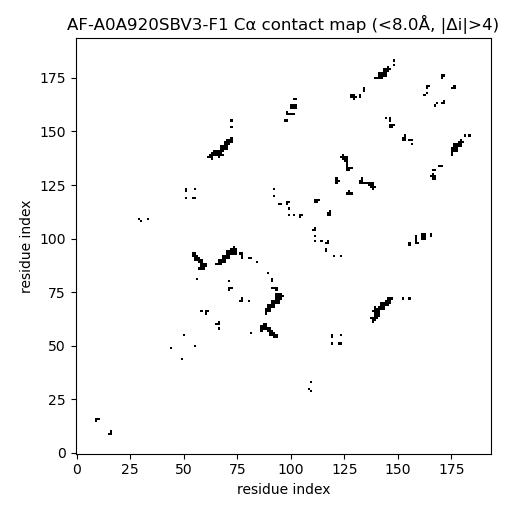 777 C C . VAL A 1 102 ? 1.917 2.450 10.945 1.00 94.00 102 VAL A C 1
ATOM 779 O O . VAL A 1 102 ? 1.071 2.847 11.740 1.00 94.00 102 VAL A O 1
ATOM 782 N N . GLU A 1 103 ? 2.763 1.456 11.232 1.00 94.19 103 GLU A N 1
ATOM 783 C CA . GLU A 1 103 ? 2.738 0.703 12.491 1.00 94.19 103 GLU A CA 1
ATOM 784 C C . GLU A 1 103 ? 2.862 1.637 13.697 1.00 94.19 103 GLU A C 1
ATOM 786 O O . GLU A 1 103 ? 2.144 1.523 14.688 1.00 94.19 103 GLU A O 1
ATOM 791 N N . ARG A 1 104 ? 3.742 2.638 13.582 1.00 92.25 104 ARG A N 1
ATOM 792 C CA . ARG A 1 104 ? 4.022 3.597 14.659 1.00 92.25 104 ARG A CA 1
ATOM 793 C C . ARG A 1 104 ? 2.886 4.590 14.896 1.00 92.25 104 ARG A C 1
ATOM 795 O O . ARG A 1 104 ? 2.915 5.314 15.888 1.00 92.25 104 ARG A O 1
ATOM 802 N N . VAL A 1 105 ? 1.927 4.676 13.977 1.00 90.81 105 VAL A N 1
ATOM 803 C CA . VAL A 1 105 ? 0.877 5.702 13.962 1.00 90.81 105 VAL A CA 1
ATOM 804 C C . VAL A 1 105 ? -0.515 5.113 13.717 1.00 90.81 105 VAL A C 1
ATOM 806 O O . VAL A 1 105 ? -1.423 5.853 13.357 1.00 90.81 105 VAL A O 1
ATOM 809 N N . LEU A 1 106 ? -0.720 3.811 13.961 1.00 85.44 106 LEU A N 1
ATOM 810 C CA . LEU A 1 106 ? -2.005 3.122 13.735 1.00 85.44 106 LEU A CA 1
ATOM 811 C C . LEU A 1 106 ? -3.198 3.808 14.415 1.00 85.44 106 LEU A C 1
ATOM 813 O O . LEU A 1 106 ? -4.311 3.779 13.902 1.00 85.44 106 LEU A O 1
ATOM 817 N N . GLN A 1 107 ? -2.957 4.447 15.561 1.00 80.81 107 GLN A N 1
ATOM 818 C CA . GLN A 1 107 ? -3.979 5.150 16.342 1.00 80.81 107 GLN A CA 1
ATOM 819 C C . GLN A 1 107 ? -4.232 6.593 15.863 1.00 80.81 107 GLN A C 1
ATOM 821 O O . GLN A 1 107 ? -5.048 7.298 16.449 1.00 80.81 107 GLN A O 1
ATOM 826 N N . GLN A 1 108 ? -3.523 7.050 14.827 1.00 83.69 108 GLN A N 1
ATOM 827 C CA . GLN A 1 108 ? -3.570 8.410 14.283 1.00 83.69 108 GLN A CA 1
ATOM 828 C C . GLN A 1 108 ? -3.906 8.365 12.779 1.00 83.69 108 GLN A C 1
ATOM 830 O O . GLN A 1 108 ? -3.033 8.632 11.946 1.00 83.69 108 GLN A O 1
ATOM 835 N N . PRO A 1 109 ? -5.157 8.036 12.402 1.00 80.00 109 PRO A N 1
ATOM 836 C CA . PRO A 1 109 ? -5.559 7.931 10.995 1.00 80.00 109 PRO A CA 1
ATOM 837 C C . PRO A 1 109 ? -5.324 9.233 10.214 1.00 80.00 109 PRO A C 1
ATOM 839 O O . PRO A 1 109 ? -4.914 9.189 9.055 1.00 80.00 109 PRO A O 1
ATOM 842 N N . ASP A 1 110 ? -5.467 10.389 10.868 1.00 79.69 110 ASP A N 1
ATOM 843 C CA . ASP A 1 110 ? -5.192 11.702 10.271 1.00 79.69 110 ASP A CA 1
ATOM 844 C C . ASP A 1 110 ? -3.736 11.848 9.817 1.00 79.69 110 ASP A C 1
ATOM 846 O O . ASP A 1 110 ? -3.458 12.432 8.773 1.00 79.69 110 ASP A O 1
ATOM 850 N N . LYS A 1 111 ? -2.790 11.272 10.567 1.00 85.00 111 LYS A N 1
ATOM 851 C CA . LYS A 1 111 ? -1.363 11.310 10.229 1.00 85.00 111 LYS A CA 1
ATOM 852 C C . LYS A 1 111 ? -1.029 10.372 9.070 1.00 85.00 111 LYS A C 1
ATOM 854 O O . LYS A 1 111 ? -0.187 10.710 8.243 1.00 85.00 111 LYS A O 1
ATOM 859 N N . ILE A 1 112 ? -1.706 9.225 8.997 1.00 87.56 112 ILE A N 1
ATOM 860 C CA . ILE A 1 112 ? -1.575 8.265 7.893 1.00 87.56 112 ILE A CA 1
ATOM 861 C C . ILE A 1 112 ? -2.064 8.905 6.588 1.00 87.56 112 ILE A C 1
ATOM 863 O O . ILE A 1 112 ? -1.310 8.979 5.621 1.00 87.56 112 ILE A O 1
ATOM 867 N N . LEU A 1 113 ? -3.288 9.443 6.574 1.00 81.81 113 LEU A N 1
ATOM 868 C CA . LEU A 1 113 ? -3.873 10.106 5.398 1.00 81.81 113 LEU A CA 1
ATOM 869 C C . LEU A 1 113 ? -3.255 11.482 5.106 1.00 81.81 113 LEU A C 1
ATOM 871 O O . LEU A 1 113 ? -3.335 11.993 3.983 1.00 81.81 113 LEU A O 1
ATOM 875 N N . GLY A 1 114 ? -2.619 12.087 6.108 1.00 84.50 114 GLY A N 1
ATOM 876 C CA . GLY A 1 114 ? -1.786 13.275 5.973 1.00 84.50 114 GLY A CA 1
ATOM 877 C C . GLY A 1 114 ? -0.550 13.041 5.104 1.00 84.50 114 GLY A C 1
ATOM 878 O O . GLY A 1 114 ? -0.093 13.979 4.456 1.00 84.50 114 GLY A O 1
ATOM 879 N N . HIS A 1 115 ? -0.046 11.803 5.036 1.00 90.00 115 HIS A N 1
ATOM 880 C CA . HIS A 1 115 ? 1.125 11.460 4.237 1.00 90.00 115 HIS A CA 1
ATOM 881 C C . HIS A 1 115 ? 0.786 11.383 2.745 1.00 90.00 115 HIS A C 1
ATOM 883 O O . HIS A 1 115 ? -0.064 10.594 2.327 1.00 90.00 115 HIS A O 1
ATOM 889 N N . GLU A 1 116 ? 1.489 12.171 1.930 1.00 90.00 116 GLU A N 1
ATOM 890 C CA . GLU A 1 116 ? 1.208 12.316 0.498 1.00 90.00 116 GLU A CA 1
ATOM 891 C C . GLU A 1 116 ? 1.252 10.976 -0.250 1.00 90.00 116 GLU A C 1
ATOM 893 O O . GLU A 1 116 ? 0.318 10.649 -0.977 1.00 90.00 116 GLU A O 1
ATOM 898 N N . GLU A 1 117 ? 2.288 10.161 -0.023 1.00 91.94 117 GLU A N 1
ATOM 899 C CA . GLU A 1 117 ? 2.447 8.878 -0.726 1.00 91.94 117 GLU A CA 1
ATOM 900 C C . GLU A 1 117 ? 1.362 7.862 -0.362 1.00 91.94 117 GLU A C 1
ATOM 902 O O . GLU A 1 117 ? 0.891 7.113 -1.214 1.00 91.94 117 GLU A O 1
ATOM 907 N N . ILE A 1 118 ? 0.911 7.867 0.896 1.00 92.56 118 ILE A N 1
ATOM 908 C CA . ILE A 1 118 ? -0.159 6.966 1.336 1.00 92.56 118 ILE A CA 1
ATOM 909 C C . ILE A 1 118 ? -1.474 7.422 0.718 1.00 92.56 118 ILE A C 1
ATOM 911 O O . ILE A 1 118 ? -2.207 6.611 0.160 1.00 92.56 118 ILE A O 1
ATOM 915 N N . ARG A 1 119 ? -1.747 8.731 0.742 1.00 90.00 119 ARG A N 1
ATOM 916 C CA . ARG A 1 119 ? -2.921 9.306 0.085 1.00 90.00 119 ARG A CA 1
ATOM 917 C C . ARG A 1 119 ? -2.943 8.989 -1.409 1.00 90.00 119 ARG A C 1
ATOM 919 O O . ARG A 1 119 ? -4.003 8.654 -1.929 1.00 90.00 119 ARG A O 1
ATOM 926 N N . ALA A 1 120 ? -1.794 9.061 -2.078 1.00 91.19 120 ALA A N 1
ATOM 927 C CA . ALA A 1 120 ? -1.668 8.717 -3.488 1.00 91.19 120 ALA A CA 1
ATOM 928 C C . ALA A 1 120 ? -1.971 7.233 -3.750 1.00 91.19 120 ALA A C 1
ATOM 930 O O . ALA A 1 120 ? -2.743 6.939 -4.659 1.00 91.19 120 ALA A O 1
ATOM 931 N N . MET A 1 121 ? -1.452 6.312 -2.926 1.00 94.12 121 MET A N 1
ATOM 932 C CA . MET A 1 121 ? -1.784 4.881 -3.020 1.00 94.12 121 MET A CA 1
ATOM 933 C C . MET A 1 121 ? -3.282 4.621 -2.805 1.00 94.12 121 MET A C 1
ATOM 935 O O . MET A 1 121 ? -3.910 3.951 -3.621 1.00 94.12 121 MET A O 1
ATOM 939 N N . VAL A 1 122 ? -3.882 5.193 -1.755 1.00 92.56 122 VAL A N 1
ATOM 940 C CA . VAL A 1 122 ? -5.319 5.035 -1.456 1.00 92.56 122 VAL A CA 1
ATOM 941 C C . VAL A 1 122 ? -6.183 5.554 -2.607 1.00 92.56 122 VAL A C 1
ATOM 943 O O . VAL A 1 122 ? -7.116 4.879 -3.043 1.00 92.56 122 VAL A O 1
ATOM 946 N N . ALA A 1 123 ? -5.859 6.736 -3.133 1.00 90.31 123 ALA A N 1
ATOM 947 C CA . ALA A 1 123 ? -6.594 7.333 -4.241 1.00 90.31 123 ALA A CA 1
ATOM 948 C C . ALA A 1 123 ? -6.403 6.569 -5.563 1.00 90.31 123 ALA A C 1
ATOM 950 O O . ALA A 1 123 ? -7.358 6.449 -6.327 1.00 90.31 123 ALA A O 1
ATOM 951 N N . ALA A 1 124 ? -5.215 6.012 -5.825 1.00 91.88 124 ALA A N 1
ATOM 952 C CA . ALA A 1 124 ? -4.985 5.163 -6.992 1.00 91.88 124 ALA A CA 1
ATOM 953 C C . ALA A 1 124 ? -5.822 3.877 -6.931 1.00 91.88 124 ALA A C 1
ATOM 955 O O . ALA A 1 124 ? -6.425 3.503 -7.932 1.00 91.88 124 ALA A O 1
ATOM 956 N N . LEU A 1 125 ? -5.904 3.230 -5.765 1.00 93.31 125 LEU A N 1
ATOM 957 C CA . LEU A 1 125 ? -6.661 1.987 -5.583 1.00 93.31 125 LEU A CA 1
ATOM 958 C C . LEU A 1 125 ? -8.177 2.192 -5.657 1.00 93.31 125 LEU A C 1
ATOM 960 O O . LEU A 1 125 ? -8.879 1.310 -6.143 1.00 93.31 125 LEU A O 1
ATOM 964 N N . GLY A 1 126 ? -8.681 3.339 -5.190 1.00 90.19 126 GLY A N 1
ATOM 965 C CA . GLY A 1 126 ? -10.102 3.704 -5.283 1.00 90.19 126 GLY A CA 1
ATOM 966 C C . GLY A 1 126 ? -11.038 2.955 -4.324 1.00 90.19 126 GLY A C 1
ATOM 967 O O . GLY A 1 126 ? -12.250 3.125 -4.405 1.00 90.19 126 GLY A O 1
ATOM 968 N N . ALA A 1 127 ? -10.487 2.166 -3.399 1.00 90.50 127 ALA A N 1
ATOM 969 C CA . ALA A 1 127 ? -11.226 1.258 -2.518 1.00 90.50 127 ALA A CA 1
ATOM 970 C C . ALA A 1 127 ? -11.330 1.727 -1.052 1.00 90.50 127 ALA A C 1
ATOM 972 O O . ALA A 1 127 ? -11.811 0.980 -0.206 1.00 90.50 127 ALA A O 1
ATOM 973 N N . GLY A 1 128 ? -10.873 2.941 -0.723 1.00 89.12 128 GLY A N 1
ATOM 974 C CA . GLY A 1 128 ? -10.758 3.391 0.672 1.00 89.12 128 GLY A CA 1
ATOM 975 C C . GLY A 1 128 ? -9.578 2.736 1.397 1.00 89.12 128 GLY A C 1
ATOM 976 O O . GLY A 1 128 ? -8.685 2.200 0.749 1.00 89.12 128 GLY A O 1
ATOM 977 N N . GLU A 1 129 ? -9.535 2.817 2.729 1.00 91.00 129 GLU A N 1
ATOM 978 C CA . GLU A 1 129 ? -8.506 2.189 3.575 1.00 91.00 129 GLU A CA 1
ATOM 979 C C . GLU A 1 129 ? -9.036 1.937 5.002 1.00 91.00 129 GLU A C 1
ATOM 981 O O . GLU A 1 129 ? -9.941 2.634 5.468 1.00 91.00 129 GLU A O 1
ATOM 986 N N . GLY A 1 130 ? -8.480 0.954 5.714 1.00 89.50 130 GLY A N 1
ATOM 987 C CA . GLY A 1 130 ? -8.850 0.651 7.095 1.00 89.50 130 GLY A CA 1
ATOM 988 C C . GLY A 1 130 ? -10.284 0.136 7.225 1.00 89.50 130 GLY A C 1
ATOM 989 O O . GLY A 1 130 ? -10.661 -0.829 6.575 1.00 89.50 130 GLY A O 1
ATOM 990 N N . GLU A 1 131 ? -11.087 0.772 8.082 1.00 85.69 131 GLU A N 1
ATOM 991 C CA . GLU A 1 131 ? -12.490 0.379 8.315 1.00 85.69 131 GLU A CA 1
ATOM 992 C C . GLU A 1 131 ? -13.415 0.701 7.131 1.00 85.69 131 GLU A C 1
ATOM 994 O O . GLU A 1 131 ? -14.475 0.101 7.002 1.00 85.69 131 GLU A O 1
ATOM 999 N N . GLU A 1 132 ? -13.025 1.645 6.270 1.00 85.94 132 GLU A N 1
ATOM 1000 C CA . GLU A 1 132 ? -13.781 2.022 5.067 1.00 85.94 132 GLU A CA 1
ATOM 1001 C C . GLU A 1 132 ? -13.278 1.277 3.819 1.00 85.94 132 GLU A C 1
ATOM 1003 O O . GLU A 1 132 ? -13.722 1.573 2.710 1.00 85.94 132 GLU A O 1
ATOM 1008 N N . PHE A 1 133 ? -12.330 0.348 3.981 1.00 93.44 133 PHE A N 1
ATOM 1009 C CA . PHE A 1 133 ? -11.766 -0.405 2.871 1.00 93.44 133 PHE A CA 1
ATOM 1010 C C . PHE A 1 133 ? -12.771 -1.415 2.310 1.00 93.44 133 PHE A C 1
ATOM 1012 O O . PHE A 1 133 ? -13.290 -2.263 3.034 1.00 93.44 133 PHE A O 1
ATOM 1019 N N . ASP A 1 134 ? -12.995 -1.348 1.003 1.00 92.06 134 ASP A N 1
ATOM 1020 C CA . ASP A 1 134 ? -13.905 -2.218 0.270 1.00 92.06 134 ASP A CA 1
ATOM 1021 C C . ASP A 1 134 ? -13.170 -2.860 -0.920 1.00 92.06 134 ASP A C 1
ATOM 1023 O O . ASP A 1 134 ? -13.002 -2.212 -1.960 1.00 92.06 134 ASP A O 1
ATOM 1027 N N . PRO A 1 135 ? -12.728 -4.129 -0.808 1.00 92.25 135 PRO A N 1
ATOM 1028 C CA . PRO A 1 135 ? -11.949 -4.777 -1.860 1.00 92.25 135 PRO A CA 1
ATOM 1029 C C . PRO A 1 135 ? -12.721 -4.919 -3.178 1.00 92.25 135 PRO A C 1
ATOM 1031 O O . PRO A 1 135 ? -12.096 -4.974 -4.231 1.00 92.25 135 PRO A O 1
ATOM 1034 N N . SER A 1 136 ? -14.061 -4.908 -3.156 1.00 92.62 136 SER A N 1
ATOM 1035 C CA . SER A 1 136 ? -14.876 -5.003 -4.377 1.00 92.62 136 SER A CA 1
ATOM 1036 C C . SER A 1 136 ? -14.771 -3.768 -5.280 1.00 92.62 136 SER A C 1
ATOM 1038 O O . SER A 1 136 ? -15.095 -3.834 -6.464 1.00 92.62 136 SER A O 1
ATOM 1040 N N . LYS A 1 137 ? -14.306 -2.640 -4.729 1.00 93.00 137 LYS A N 1
ATOM 1041 C CA . LYS A 1 137 ? -14.128 -1.368 -5.444 1.00 93.00 137 LYS A CA 1
ATOM 1042 C C . LYS A 1 137 ? -12.699 -1.140 -5.918 1.00 93.00 137 LYS A C 1
ATOM 1044 O O . LYS A 1 137 ? -12.405 -0.070 -6.453 1.00 93.00 137 LYS A O 1
ATOM 1049 N N . VAL A 1 138 ? -11.796 -2.094 -5.688 1.00 94.56 138 VAL A N 1
ATOM 1050 C CA . VAL A 1 138 ? -10.403 -1.928 -6.092 1.00 94.56 138 VAL A CA 1
ATOM 1051 C C . VAL A 1 138 ? -10.316 -1.833 -7.612 1.00 94.56 138 VAL A C 1
ATOM 1053 O O . VAL A 1 138 ? -10.926 -2.603 -8.347 1.00 94.56 138 VAL A O 1
ATOM 1056 N N . ARG A 1 139 ? -9.550 -0.859 -8.097 1.00 95.50 139 ARG A N 1
ATOM 1057 C CA . ARG A 1 139 ? -9.391 -0.611 -9.535 1.00 95.50 139 ARG A CA 1
ATOM 1058 C C . ARG A 1 139 ? -8.454 -1.588 -10.247 1.00 95.50 139 ARG A C 1
ATOM 1060 O O . ARG A 1 139 ? -8.447 -1.622 -11.471 1.00 95.50 139 ARG A O 1
ATOM 1067 N N . TYR A 1 140 ? -7.641 -2.326 -9.494 1.00 97.62 140 TYR A N 1
ATOM 1068 C CA . TYR A 1 140 ? -6.588 -3.197 -10.015 1.00 97.62 140 TYR A CA 1
ATOM 1069 C C . TYR A 1 140 ? -6.520 -4.471 -9.173 1.00 97.62 140 TYR A C 1
ATOM 1071 O O . TYR A 1 140 ? -6.287 -4.391 -7.967 1.00 97.62 140 TYR A O 1
ATOM 1079 N N . HIS A 1 141 ? -6.681 -5.640 -9.792 1.00 97.81 141 HIS A N 1
ATOM 1080 C CA . HIS A 1 141 ? -6.514 -6.943 -9.131 1.00 97.81 141 HIS A CA 1
ATOM 1081 C C . HIS A 1 141 ? -5.051 -7.402 -9.100 1.00 97.81 141 HIS A C 1
ATOM 1083 O O . HIS A 1 141 ? -4.724 -8.418 -8.493 1.00 97.81 141 HIS A O 1
ATOM 1089 N N . LYS A 1 142 ? -4.152 -6.657 -9.746 1.00 98.31 142 LYS A N 1
ATOM 1090 C CA . LYS A 1 142 ? -2.709 -6.885 -9.693 1.00 98.31 142 LYS A CA 1
ATOM 1091 C C . LYS A 1 142 ? -2.008 -5.605 -9.278 1.00 98.31 142 LYS A C 1
ATOM 1093 O O . LYS A 1 142 ? -1.889 -4.663 -10.056 1.00 98.31 142 LYS A O 1
ATOM 1098 N N . ILE A 1 143 ? -1.539 -5.576 -8.043 1.00 98.50 143 ILE A N 1
ATOM 1099 C CA . ILE A 1 143 ? -0.812 -4.461 -7.447 1.00 98.50 143 ILE A CA 1
ATOM 1100 C C . ILE A 1 143 ? 0.621 -4.932 -7.238 1.00 98.50 143 ILE A C 1
ATOM 1102 O O . ILE A 1 143 ? 0.876 -5.823 -6.435 1.00 98.50 143 ILE A O 1
ATOM 1106 N N . ILE A 1 144 ? 1.556 -4.363 -7.985 1.00 98.62 144 ILE A N 1
ATOM 1107 C CA . ILE A 1 144 ? 2.931 -4.837 -8.095 1.00 98.62 144 ILE A CA 1
ATOM 1108 C C . ILE A 1 144 ? 3.856 -3.804 -7.459 1.00 98.62 144 ILE A C 1
ATOM 1110 O O . ILE A 1 144 ? 3.960 -2.670 -7.923 1.00 98.62 144 ILE A O 1
ATOM 1114 N N . ILE A 1 145 ? 4.550 -4.202 -6.398 1.00 98.06 145 ILE A N 1
ATOM 1115 C CA . ILE A 1 145 ? 5.586 -3.392 -5.756 1.00 98.06 145 ILE A CA 1
ATOM 1116 C C . ILE A 1 145 ? 6.892 -3.597 -6.525 1.00 98.06 145 ILE A C 1
ATOM 1118 O O . ILE A 1 145 ? 7.440 -4.701 -6.533 1.00 98.06 145 ILE A O 1
ATOM 1122 N N . MET A 1 146 ? 7.392 -2.539 -7.160 1.00 96.62 146 MET A N 1
ATOM 1123 C CA . MET A 1 146 ? 8.626 -2.538 -7.942 1.00 96.62 146 MET A CA 1
ATOM 1124 C C . MET A 1 146 ? 9.633 -1.558 -7.328 1.00 96.62 146 MET A C 1
ATOM 1126 O O . MET A 1 146 ? 9.627 -0.364 -7.621 1.00 96.62 146 MET A O 1
ATOM 1130 N N . THR A 1 147 ? 10.472 -2.087 -6.441 1.00 94.75 147 THR A N 1
ATOM 1131 C CA . THR A 1 147 ? 11.548 -1.368 -5.736 1.00 94.75 147 THR A CA 1
ATOM 1132 C C . THR A 1 147 ? 12.910 -1.862 -6.201 1.00 94.75 147 THR A C 1
ATOM 1134 O O . THR A 1 147 ? 13.018 -2.990 -6.695 1.00 94.75 147 THR A O 1
ATOM 1137 N N . ASP A 1 148 ? 13.948 -1.065 -5.973 1.00 92.31 148 ASP A N 1
ATOM 1138 C CA . ASP A 1 148 ? 15.308 -1.443 -6.342 1.00 92.31 148 ASP A CA 1
ATOM 1139 C C . ASP A 1 148 ? 15.829 -2.614 -5.490 1.00 92.31 148 ASP A C 1
ATOM 1141 O O . ASP A 1 148 ? 15.369 -2.893 -4.374 1.00 92.31 148 ASP A O 1
ATOM 1145 N N . ALA A 1 149 ? 16.788 -3.354 -6.051 1.00 90.75 149 ALA A N 1
ATOM 1146 C CA . ALA A 1 149 ? 17.409 -4.516 -5.418 1.00 90.75 149 ALA A CA 1
ATOM 1147 C C . ALA A 1 149 ? 18.545 -4.114 -4.456 1.00 90.75 149 ALA A C 1
ATOM 1149 O O . ALA A 1 149 ? 19.624 -4.705 -4.474 1.00 90.75 149 ALA A O 1
ATOM 1150 N N . ASP A 1 150 ? 18.299 -3.108 -3.619 1.00 91.81 150 ASP A N 1
ATOM 1151 C CA . ASP A 1 150 ? 19.233 -2.609 -2.613 1.00 91.81 150 ASP A CA 1
ATOM 1152 C C . ASP A 1 150 ? 18.595 -2.546 -1.206 1.00 91.81 150 ASP A C 1
ATOM 1154 O O . ASP A 1 150 ? 17.505 -3.078 -0.940 1.00 91.81 150 ASP A O 1
ATOM 1158 N N . VAL A 1 151 ? 19.331 -1.961 -0.256 1.00 91.19 151 VAL A N 1
ATOM 1159 C CA . VAL A 1 151 ? 18.905 -1.847 1.146 1.00 91.19 151 VAL A CA 1
ATOM 1160 C C . VAL A 1 151 ? 17.739 -0.865 1.299 1.00 91.19 151 VAL A C 1
ATOM 1162 O O . VAL A 1 151 ? 16.831 -1.122 2.097 1.00 91.19 151 VAL A O 1
ATOM 1165 N N . ASP A 1 152 ? 17.735 0.236 0.545 1.00 91.12 152 ASP A N 1
ATOM 1166 C CA . ASP A 1 152 ? 16.691 1.257 0.627 1.00 91.12 152 ASP A CA 1
ATOM 1167 C C . ASP A 1 152 ? 15.390 0.766 -0.026 1.00 91.12 152 ASP A C 1
ATOM 1169 O O . ASP A 1 152 ? 14.332 0.857 0.606 1.00 91.12 152 ASP A O 1
ATOM 1173 N N . GLY A 1 153 ? 15.462 0.107 -1.182 1.00 92.81 153 GLY A N 1
ATOM 1174 C CA . GLY A 1 153 ? 14.318 -0.530 -1.828 1.00 92.81 153 GLY A CA 1
ATOM 1175 C C . GLY A 1 153 ? 13.714 -1.642 -0.973 1.00 92.81 153 GLY A C 1
ATOM 1176 O O . GLY A 1 153 ? 12.494 -1.726 -0.809 1.00 92.81 153 GLY A O 1
ATOM 1177 N N . SER A 1 154 ? 14.547 -2.438 -0.292 1.00 93.88 154 SER A N 1
ATOM 1178 C CA . SER A 1 154 ? 14.069 -3.427 0.689 1.00 93.88 154 SER A CA 1
ATOM 1179 C C . SER A 1 154 ? 13.340 -2.781 1.878 1.00 93.88 154 SER A C 1
ATOM 1181 O O . SER A 1 154 ? 12.336 -3.319 2.365 1.00 93.88 154 SER A O 1
ATOM 1183 N N . HIS A 1 155 ? 13.799 -1.614 2.337 1.00 94.56 155 HIS A N 1
ATOM 1184 C CA . HIS A 1 155 ? 13.144 -0.854 3.400 1.00 94.56 155 HIS A CA 1
ATOM 1185 C C . HIS A 1 155 ? 11.806 -0.261 2.931 1.00 94.56 155 HIS A C 1
ATOM 1187 O O . HIS A 1 155 ? 10.793 -0.436 3.613 1.00 94.56 155 HIS A O 1
ATOM 1193 N N . ILE A 1 156 ? 11.761 0.369 1.754 1.00 95.25 156 ILE A N 1
ATOM 1194 C CA . ILE A 1 156 ? 10.526 0.908 1.165 1.00 95.25 156 ILE A CA 1
ATOM 1195 C C . ILE A 1 156 ? 9.503 -0.206 0.946 1.00 95.25 156 ILE A C 1
ATOM 1197 O O . ILE A 1 156 ? 8.352 -0.070 1.368 1.00 95.25 156 ILE A O 1
ATOM 1201 N N . ARG A 1 157 ? 9.927 -1.347 0.390 1.00 96.25 157 ARG A N 1
ATOM 1202 C CA . ARG A 1 157 ? 9.080 -2.535 0.229 1.00 96.25 157 ARG A CA 1
ATOM 1203 C C . ARG A 1 157 ? 8.462 -2.968 1.555 1.00 96.25 157 ARG A C 1
ATOM 1205 O O . ARG A 1 157 ? 7.262 -3.209 1.615 1.00 96.25 157 ARG A O 1
ATOM 1212 N N . THR A 1 158 ? 9.246 -3.009 2.630 1.00 97.06 158 THR A N 1
ATOM 1213 C CA . THR A 1 158 ? 8.751 -3.374 3.969 1.00 97.06 158 THR A CA 1
ATOM 1214 C C . THR A 1 158 ? 7.694 -2.393 4.481 1.00 97.06 158 THR A C 1
ATOM 1216 O O . THR A 1 158 ? 6.678 -2.809 5.038 1.00 97.06 158 THR A O 1
ATOM 1219 N N . LEU A 1 159 ? 7.888 -1.090 4.267 1.00 96.81 159 LEU A N 1
ATOM 1220 C CA . LEU A 1 159 ? 6.932 -0.057 4.674 1.00 96.81 159 LEU A CA 1
ATOM 1221 C C . LEU A 1 159 ? 5.612 -0.159 3.897 1.00 96.81 159 LEU A C 1
ATOM 1223 O O . LEU A 1 159 ? 4.540 -0.075 4.498 1.00 96.81 159 LEU A O 1
ATOM 1227 N N . ILE A 1 160 ? 5.684 -0.401 2.586 1.00 97.19 160 ILE A N 1
ATOM 1228 C CA . ILE A 1 160 ? 4.509 -0.606 1.728 1.00 97.19 160 ILE A CA 1
ATOM 1229 C C . ILE A 1 160 ? 3.761 -1.882 2.136 1.00 97.19 160 ILE A C 1
ATOM 1231 O O . ILE A 1 160 ? 2.545 -1.849 2.319 1.00 97.19 160 ILE A O 1
ATOM 1235 N N . LEU A 1 161 ? 4.476 -2.991 2.355 1.00 97.81 161 LEU A N 1
ATOM 1236 C CA . LEU A 1 161 ? 3.885 -4.244 2.838 1.00 97.81 161 LEU A CA 1
ATOM 1237 C C . LEU A 1 161 ? 3.196 -4.053 4.192 1.00 97.81 161 LEU A C 1
ATOM 1239 O O . LEU A 1 161 ? 2.081 -4.527 4.387 1.00 97.81 161 LEU A O 1
ATOM 1243 N N . THR A 1 162 ? 3.821 -3.307 5.106 1.00 97.44 162 THR A N 1
ATOM 1244 C CA . THR A 1 162 ? 3.230 -2.984 6.413 1.00 97.44 162 THR A CA 1
ATOM 1245 C C . THR A 1 162 ? 1.938 -2.186 6.249 1.00 97.44 162 THR A C 1
ATOM 1247 O O . THR A 1 162 ? 0.951 -2.461 6.930 1.00 97.44 162 THR A O 1
ATOM 1250 N N . PHE A 1 163 ? 1.911 -1.224 5.324 1.00 96.88 163 PHE A N 1
ATOM 1251 C CA . PHE A 1 163 ? 0.707 -0.460 5.011 1.00 96.88 163 PHE A CA 1
ATOM 1252 C C . PHE A 1 163 ? -0.432 -1.345 4.502 1.00 96.88 163 PHE A C 1
ATOM 1254 O O . PHE A 1 163 ? -1.514 -1.327 5.096 1.00 96.88 163 PHE A O 1
ATOM 1261 N N . PHE A 1 164 ? -0.184 -2.156 3.471 1.00 97.56 164 PHE A N 1
ATOM 1262 C CA . PHE A 1 164 ? -1.194 -3.072 2.940 1.00 97.56 164 PHE A CA 1
ATOM 1263 C C . PHE A 1 164 ? -1.665 -4.068 3.999 1.00 97.56 164 PHE A C 1
ATOM 1265 O O . PHE A 1 164 ? -2.866 -4.219 4.193 1.00 97.56 164 PHE A O 1
ATOM 1272 N N . TYR A 1 165 ? -0.750 -4.664 4.762 1.00 97.56 165 TYR A N 1
ATOM 1273 C CA . TYR A 1 165 ? -1.095 -5.607 5.823 1.00 97.56 165 TYR A CA 1
ATOM 1274 C C . TYR A 1 165 ? -1.975 -4.978 6.910 1.00 97.56 165 TYR A C 1
ATOM 1276 O O . TYR A 1 165 ? -2.953 -5.575 7.350 1.00 97.56 165 TYR A O 1
ATOM 1284 N N . ARG A 1 166 ? -1.661 -3.753 7.349 1.00 95.88 166 ARG A N 1
ATOM 1285 C CA . ARG A 1 166 ? -2.394 -3.103 8.444 1.00 95.88 166 ARG A CA 1
ATOM 1286 C C . ARG A 1 166 ? -3.700 -2.445 8.022 1.00 95.88 166 ARG A C 1
ATOM 1288 O O . ARG A 1 166 ? -4.577 -2.291 8.871 1.00 95.88 166 ARG A O 1
ATOM 1295 N N . ARG A 1 167 ? -3.811 -1.985 6.774 1.00 94.75 167 ARG A N 1
ATOM 1296 C CA . ARG A 1 167 ? -4.920 -1.122 6.328 1.00 94.75 167 ARG A CA 1
ATOM 1297 C C . ARG A 1 167 ? -5.759 -1.722 5.203 1.00 94.75 167 ARG A C 1
ATOM 1299 O O . ARG A 1 167 ? -6.859 -1.236 4.976 1.00 94.75 167 ARG A O 1
ATOM 1306 N N . MET A 1 168 ? -5.264 -2.742 4.505 1.00 96.25 168 MET A N 1
ATOM 1307 C CA . MET A 1 168 ? -5.910 -3.344 3.332 1.00 96.25 168 MET A CA 1
ATOM 1308 C C . MET A 1 168 ? -5.630 -4.852 3.245 1.00 96.25 168 MET A C 1
ATOM 1310 O O . MET A 1 168 ? -5.397 -5.386 2.160 1.00 96.25 168 MET A O 1
ATOM 1314 N N . LEU A 1 169 ? -5.645 -5.541 4.393 1.00 96.94 169 LEU A N 1
ATOM 1315 C CA . LEU A 1 169 ? -5.362 -6.976 4.489 1.00 96.94 169 LEU A CA 1
ATOM 1316 C C . LEU A 1 169 ? -6.105 -7.832 3.441 1.00 96.94 169 LEU A C 1
ATOM 1318 O O . LEU A 1 169 ? -5.451 -8.697 2.855 1.00 96.94 169 LEU A O 1
ATOM 1322 N N . PRO A 1 170 ? -7.389 -7.566 3.103 1.00 96.94 170 PRO A N 1
ATOM 1323 C CA . PRO A 1 170 ? -8.093 -8.387 2.122 1.00 96.94 170 PRO A CA 1
ATOM 1324 C C . PRO A 1 170 ? -7.454 -8.399 0.723 1.00 96.94 170 PRO A C 1
ATOM 1326 O O . PRO A 1 170 ? 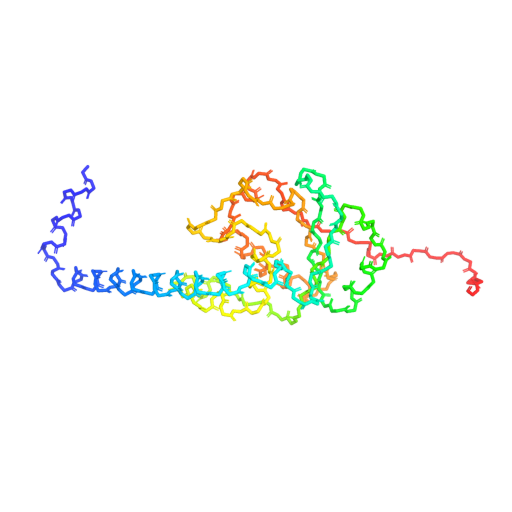-7.641 -9.368 -0.001 1.00 96.94 170 PRO A O 1
ATOM 1329 N N . LEU A 1 171 ? -6.658 -7.390 0.331 1.00 96.12 171 LEU A N 1
ATOM 1330 C CA . LEU A 1 171 ? -5.907 -7.431 -0.939 1.00 96.12 171 LEU A CA 1
ATOM 1331 C C . LEU A 1 171 ? -4.838 -8.525 -0.942 1.00 96.12 171 LEU A C 1
ATOM 1333 O O . LEU A 1 171 ? -4.563 -9.128 -1.977 1.00 96.12 171 LEU A O 1
ATOM 1337 N N . ILE A 1 172 ? -4.220 -8.770 0.212 1.00 96.44 172 ILE A N 1
ATOM 1338 C CA . ILE A 1 172 ? -3.211 -9.817 0.371 1.00 96.44 172 ILE A CA 1
ATOM 1339 C C . ILE A 1 172 ? -3.904 -11.180 0.379 1.00 96.44 172 ILE A C 1
ATOM 1341 O O . ILE A 1 172 ? -3.475 -12.085 -0.329 1.00 96.44 172 ILE A O 1
ATOM 1345 N N . GLU A 1 173 ? -5.004 -11.308 1.123 1.00 97.06 173 GLU A N 1
ATOM 1346 C CA . GLU A 1 173 ? -5.778 -12.554 1.221 1.00 97.06 173 GLU A CA 1
ATOM 1347 C C . GLU A 1 173 ? -6.384 -12.980 -0.124 1.00 97.06 173 GLU A C 1
ATOM 1349 O O . GLU A 1 173 ? -6.436 -14.169 -0.426 1.00 97.06 173 GLU A O 1
ATOM 1354 N N . GLN A 1 174 ? -6.787 -12.019 -0.959 1.00 96.19 174 GLN A N 1
ATOM 1355 C CA . GLN A 1 174 ? -7.286 -12.268 -2.317 1.00 96.19 174 GLN A CA 1
ATOM 1356 C C . GLN A 1 174 ? -6.168 -12.510 -3.345 1.00 96.19 174 GLN A C 1
ATOM 1358 O O . GLN A 1 174 ? -6.455 -12.807 -4.503 1.00 96.19 174 GLN A O 1
ATOM 1363 N N . GLY A 1 175 ? -4.897 -12.396 -2.948 1.00 97.19 175 GLY A N 1
ATOM 1364 C CA . GLY A 1 175 ? -3.758 -12.600 -3.843 1.00 97.19 175 GLY A CA 1
ATOM 1365 C C . GLY A 1 175 ? -3.577 -11.483 -4.873 1.00 97.19 175 GLY A C 1
ATOM 1366 O O . GLY A 1 175 ? -3.100 -11.739 -5.975 1.00 97.19 175 GLY A O 1
ATOM 1367 N N . PHE A 1 176 ? -3.966 -10.246 -4.550 1.00 97.81 176 PHE A N 1
ATOM 1368 C CA . PHE A 1 176 ? -3.828 -9.097 -5.455 1.00 97.81 176 PHE A CA 1
ATOM 1369 C C . PHE A 1 176 ? -2.491 -8.365 -5.315 1.00 97.81 176 PHE A C 1
ATOM 1371 O O . PHE A 1 176 ? -2.155 -7.552 -6.174 1.00 97.81 176 PHE A O 1
ATOM 1378 N N . LEU A 1 177 ? -1.721 -8.624 -4.254 1.00 98.25 177 LEU A N 1
ATOM 1379 C CA . LEU A 1 177 ? -0.447 -7.952 -3.991 1.00 98.25 177 LEU A CA 1
ATOM 1380 C C . LEU A 1 177 ? 0.751 -8.810 -4.425 1.00 98.25 177 LEU A C 1
ATOM 1382 O O . LEU A 1 177 ? 0.916 -9.941 -3.976 1.00 98.25 177 LEU A O 1
ATOM 1386 N N . TYR A 1 178 ? 1.621 -8.229 -5.247 1.00 98.50 178 TYR A N 1
ATOM 1387 C CA . TYR A 1 178 ? 2.782 -8.871 -5.858 1.00 98.50 178 TYR A CA 1
ATOM 1388 C C . TYR A 1 178 ? 4.049 -8.046 -5.615 1.00 98.50 178 TYR A C 1
ATOM 1390 O O . TYR A 1 178 ? 4.003 -6.829 -5.428 1.00 98.50 178 TYR A O 1
ATOM 1398 N N . ILE A 1 179 ? 5.204 -8.707 -5.664 1.00 98.06 179 ILE A N 1
ATOM 1399 C CA . ILE A 1 179 ? 6.521 -8.063 -5.629 1.00 98.06 179 ILE A CA 1
ATOM 1400 C C . ILE A 1 179 ? 7.206 -8.365 -6.958 1.00 98.06 179 ILE A C 1
ATOM 1402 O O . ILE A 1 179 ? 7.349 -9.530 -7.329 1.00 98.06 179 ILE A O 1
ATOM 1406 N N . ALA A 1 180 ? 7.626 -7.326 -7.675 1.00 96.69 180 ALA A N 1
ATOM 1407 C CA . ALA A 1 180 ? 8.405 -7.498 -8.890 1.00 96.69 180 ALA A CA 1
ATOM 1408 C C . ALA A 1 180 ? 9.776 -8.108 -8.560 1.00 96.69 180 ALA A C 1
ATOM 1410 O O . ALA A 1 180 ? 10.417 -7.735 -7.576 1.00 96.69 180 ALA A O 1
ATOM 1411 N N . GLN A 1 181 ? 10.240 -9.021 -9.410 1.00 94.00 181 GLN A N 1
ATOM 1412 C CA . GLN A 1 181 ? 11.579 -9.603 -9.334 1.00 94.00 181 GLN A CA 1
ATOM 1413 C C . GLN A 1 181 ? 12.394 -9.164 -10.557 1.00 94.00 181 GLN A C 1
ATOM 1415 O O . GLN A 1 181 ? 12.423 -9.877 -11.562 1.00 94.00 181 GLN A O 1
ATOM 1420 N N . PRO A 1 182 ? 13.014 -7.971 -10.521 1.00 88.75 182 PRO A N 1
ATOM 1421 C CA . PRO A 1 182 ? 13.879 -7.526 -11.604 1.00 88.75 182 PRO A CA 1
ATOM 1422 C C . PRO A 1 182 ? 15.157 -8.384 -11.682 1.00 88.75 182 PRO A C 1
ATOM 1424 O O . PRO A 1 182 ? 15.584 -8.963 -10.678 1.00 88.75 182 PRO A O 1
ATOM 1427 N N . PRO A 1 183 ? 15.797 -8.473 -12.862 1.00 89.50 183 PRO A N 1
ATOM 1428 C CA . PRO A 1 183 ? 17.049 -9.203 -13.013 1.00 89.50 183 PRO A CA 1
ATOM 1429 C C . PRO A 1 183 ? 18.175 -8.535 -12.213 1.00 89.50 183 PRO A C 1
ATOM 1431 O O . PRO A 1 183 ? 18.357 -7.322 -12.282 1.00 89.50 183 PRO A O 1
ATOM 1434 N N . LEU A 1 184 ? 18.975 -9.339 -11.506 1.00 89.62 184 LEU A N 1
ATOM 1435 C CA . LEU A 1 184 ? 20.151 -8.851 -10.767 1.00 89.62 184 LEU A CA 1
ATOM 1436 C C . LEU A 1 184 ? 21.386 -8.676 -11.658 1.00 89.62 184 LEU A C 1
ATOM 1438 O O . LEU A 1 184 ? 22.241 -7.839 -11.386 1.00 89.62 184 LEU A O 1
ATOM 1442 N N . TYR A 1 185 ? 21.488 -9.470 -12.726 1.00 89.38 185 TYR A N 1
ATOM 1443 C CA . TYR A 1 185 ? 22.651 -9.493 -13.605 1.00 89.38 185 TYR A CA 1
ATOM 1444 C C . TYR A 1 185 ? 22.222 -9.474 -15.068 1.00 89.38 185 TYR A C 1
ATOM 1446 O O . TYR A 1 185 ? 21.236 -10.101 -15.453 1.00 89.38 185 TYR A O 1
ATOM 1454 N N . ARG A 1 186 ? 23.021 -8.804 -15.899 1.00 89.12 186 ARG A N 1
ATOM 1455 C CA . ARG A 1 186 ? 22.949 -8.882 -17.359 1.00 89.12 186 ARG A CA 1
ATOM 1456 C C . ARG A 1 186 ? 24.305 -9.337 -17.882 1.00 89.12 186 ARG A C 1
ATOM 1458 O O . ARG A 1 186 ? 25.274 -8.587 -17.794 1.00 89.12 186 ARG A O 1
ATOM 1465 N N . ILE A 1 187 ? 24.377 -10.547 -18.433 1.00 90.06 187 ILE A N 1
ATOM 1466 C CA . ILE A 1 187 ? 25.589 -11.041 -19.098 1.00 90.06 187 ILE A CA 1
ATOM 1467 C C . ILE A 1 187 ? 25.616 -10.459 -20.512 1.00 90.06 187 ILE A C 1
ATOM 1469 O O . ILE A 1 187 ? 24.647 -1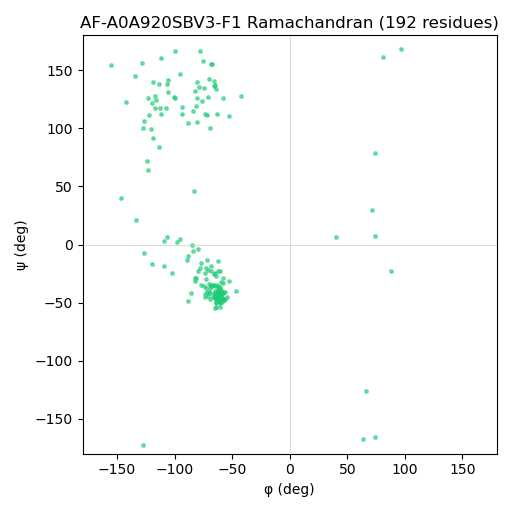0.588 -21.256 1.00 90.06 187 ILE A O 1
ATOM 1473 N N . GLN A 1 188 ? 26.716 -9.805 -20.877 1.00 87.19 188 GLN A N 1
ATOM 1474 C CA . GLN A 1 188 ? 26.939 -9.290 -22.224 1.00 87.19 188 GLN A CA 1
ATOM 1475 C C . GLN A 1 188 ? 28.197 -9.943 -22.802 1.00 87.19 188 GLN A C 1
ATOM 1477 O O . GLN A 1 188 ? 29.275 -9.829 -22.222 1.00 87.19 188 GLN A O 1
ATOM 1482 N N . THR A 1 189 ? 28.059 -10.623 -23.941 1.00 85.00 189 THR A N 1
ATOM 1483 C CA . THR A 1 189 ? 29.163 -11.287 -24.650 1.00 85.00 189 THR A CA 1
ATOM 1484 C C . THR A 1 189 ? 29.347 -10.634 -26.022 1.00 85.00 189 THR A C 1
ATOM 1486 O O . THR A 1 189 ? 28.382 -10.500 -26.768 1.00 85.00 189 THR A O 1
ATOM 1489 N N . GLY A 1 190 ? 30.576 -10.213 -26.349 1.00 80.94 190 GLY A N 1
ATOM 1490 C CA . GLY A 1 190 ? 30.898 -9.415 -27.546 1.00 80.94 190 GLY A CA 1
ATOM 1491 C C . GLY A 1 190 ? 30.987 -7.901 -27.277 1.00 80.94 190 GLY A C 1
ATOM 1492 O O . GLY A 1 190 ? 30.622 -7.427 -26.201 1.00 80.94 190 GLY A O 1
ATOM 1493 N N . ARG A 1 191 ? 31.515 -7.122 -28.236 1.00 69.00 191 ARG A N 1
ATOM 1494 C CA . ARG A 1 191 ? 31.579 -5.648 -28.134 1.00 69.00 191 ARG A CA 1
ATOM 1495 C C . ARG A 1 191 ? 30.217 -5.035 -28.467 1.00 69.00 191 ARG A C 1
ATOM 1497 O O . ARG A 1 191 ? 29.604 -5.421 -29.456 1.00 69.00 191 ARG A O 1
ATOM 1504 N N . LYS A 1 192 ? 29.788 -4.064 -27.650 1.00 61.66 192 LYS A N 1
ATOM 1505 C CA . LYS A 1 192 ? 28.723 -3.102 -27.980 1.00 61.66 192 LYS A CA 1
ATOM 1506 C C . LYS A 1 192 ? 28.893 -2.622 -29.429 1.00 61.66 192 LYS A C 1
ATOM 1508 O O . LYS A 1 192 ? 29.980 -2.167 -29.776 1.00 61.66 192 LYS A O 1
ATOM 1513 N N . ILE A 1 193 ? 27.836 -2.720 -30.226 1.00 48.09 193 ILE A N 1
ATOM 1514 C CA . ILE A 1 193 ? 27.600 -1.787 -31.329 1.00 48.09 193 ILE A CA 1
ATOM 1515 C C . ILE A 1 193 ? 26.555 -0.823 -30.766 1.00 48.09 193 ILE A C 1
ATOM 1517 O O . ILE A 1 193 ? 25.599 -1.292 -30.147 1.00 48.09 193 ILE A O 1
ATOM 1521 N N . ASP A 1 194 ? 26.876 0.465 -30.855 1.00 43.56 194 ASP A N 1
ATOM 1522 C CA . ASP A 1 194 ? 26.347 1.601 -30.085 1.00 43.56 194 ASP A CA 1
ATOM 1523 C C . ASP A 1 194 ? 24.835 1.623 -29.808 1.00 43.56 194 ASP A C 1
ATOM 1525 O O . ASP A 1 194 ? 24.035 1.369 -30.737 1.00 43.56 194 ASP A O 1
#

Radius of gyration: 21.24 Å; Cα contacts (8 Å, |Δi|>4): 231; chains: 1; bounding box: 52×34×71 Å

Nearest PDB structures (foldseek):
  6z1a-assembly1_B  TM=9.876E-01  e=2.098E-17  Staphylococcus aureus
  6qx2-assembly2_K  TM=9.826E-01  e=3.740E-17  Staphylococcus aureus
  6qx2-assembly4_d  TM=9.859E-01  e=5.863E-17  Staphylococcus aureus
  5npp-assembly1_B  TM=9.874E-01  e=1.351E-16  Staphylococcus aureus subsp. aureus N315
  5iwm-assembly1_B  TM=9.812E-01  e=4.025E-16  Staphylococcus aureus subsp. aureus N315